Protein AF-R1E5D9-F1 (afdb_monomer_lite)

Foldseek 3Di:
DKDKDAPQDPDPVCNVVPQKIKIFCVVVPVLLLLLQLLLLQLQFAPVLQQPDDVPDDGDDPQNASVSSSVSVVVDDPVSSLVRGDPPPFCCDDSHNQRSQQSCQVSVVVVLVVCVVVVNPQADKDRLGSDKDFFWDDLDPPPPDQKAWGDKDAAQAKKKKDWSDAAAFKKKWKAKADDPPPPDPPGPTDIQDNPPPPRGRRGRIIMIGGHGMMMIMMIGGPDDPPDTHTRTMMGMIGGDNDDPPVVVVVVVVVPPPPDDDDDDDDDDDDDDDDDDDDDDDDDD

Structure (mmCIF, N/CA/C/O backbone):
data_AF-R1E5D9-F1
#
_entry.id   AF-R1E5D9-F1
#
loop_
_atom_site.group_PDB
_atom_site.id
_atom_site.type_symbol
_atom_site.label_atom_id
_atom_site.label_alt_id
_atom_site.label_comp_id
_atom_site.label_asym_id
_atom_site.label_entity_id
_atom_site.label_seq_id
_atom_site.pdbx_PDB_ins_code
_atom_site.Cartn_x
_atom_site.Cartn_y
_atom_site.Cartn_z
_atom_site.occupancy
_atom_site.B_iso_or_equiv
_atom_site.auth_seq_id
_atom_site.auth_comp_id
_atom_site.auth_asym_id
_atom_site.auth_atom_id
_atom_site.pdbx_PDB_model_num
ATOM 1 N N . MET A 1 1 ? 4.507 15.072 -10.320 1.00 64.12 1 MET A N 1
ATOM 2 C CA . MET A 1 1 ? 5.662 14.530 -11.080 1.00 64.12 1 MET A CA 1
ATOM 3 C C . MET A 1 1 ? 6.187 13.352 -10.289 1.00 64.12 1 MET A C 1
ATOM 5 O O . MET A 1 1 ? 6.486 13.529 -9.123 1.00 64.12 1 MET A O 1
ATOM 9 N N . HIS A 1 2 ? 6.246 12.161 -10.869 1.00 73.19 2 HIS A N 1
ATOM 10 C CA . HIS A 1 2 ? 6.753 10.991 -10.153 1.00 73.19 2 HIS A CA 1
ATOM 11 C C . HIS A 1 2 ? 8.284 11.034 -10.067 1.00 73.19 2 HIS A C 1
ATOM 13 O O . HIS A 1 2 ? 8.944 11.512 -10.995 1.00 73.19 2 HIS A O 1
ATOM 19 N N . THR A 1 3 ? 8.859 10.521 -8.978 1.00 75.19 3 THR A N 1
ATOM 20 C CA . THR A 1 3 ? 10.313 10.342 -8.859 1.00 75.19 3 THR A CA 1
ATOM 21 C C . THR A 1 3 ? 10.654 8.872 -8.637 1.00 75.19 3 THR A C 1
ATOM 23 O O . THR A 1 3 ? 10.014 8.177 -7.851 1.00 75.19 3 THR A O 1
ATOM 26 N N . ILE A 1 4 ? 11.667 8.373 -9.352 1.00 75.31 4 ILE A N 1
ATOM 27 C CA . ILE A 1 4 ? 12.167 7.006 -9.169 1.00 75.31 4 ILE A CA 1
ATOM 28 C C . ILE A 1 4 ? 13.410 7.069 -8.301 1.00 75.31 4 ILE A C 1
ATOM 30 O O . ILE A 1 4 ? 14.408 7.689 -8.672 1.00 75.31 4 ILE A O 1
ATOM 34 N N . ARG A 1 5 ? 13.385 6.352 -7.181 1.00 72.62 5 ARG A N 1
ATOM 35 C CA . ARG A 1 5 ? 14.602 5.967 -6.470 1.00 72.62 5 ARG A CA 1
ATOM 36 C C . ARG A 1 5 ? 14.840 4.488 -6.704 1.00 72.62 5 ARG A C 1
ATOM 38 O O . ARG A 1 5 ? 13.977 3.651 -6.464 1.00 72.62 5 ARG A O 1
ATOM 45 N N . THR A 1 6 ? 16.015 4.168 -7.213 1.00 61.69 6 THR A N 1
ATOM 46 C CA . THR A 1 6 ? 16.412 2.785 -7.468 1.00 61.69 6 THR A CA 1
ATOM 47 C C . THR A 1 6 ? 17.348 2.358 -6.351 1.00 61.69 6 THR A C 1
ATOM 49 O O . THR A 1 6 ? 18.271 3.104 -6.023 1.00 61.69 6 THR A O 1
ATOM 52 N N . VAL A 1 7 ? 17.131 1.176 -5.771 1.00 59.75 7 VAL A N 1
ATOM 53 C CA . VAL A 1 7 ? 18.192 0.538 -4.984 1.00 59.75 7 VAL A CA 1
ATOM 54 C C . VAL A 1 7 ? 19.218 0.078 -6.001 1.00 59.75 7 VAL A C 1
ATOM 56 O O . VAL A 1 7 ? 18.976 -0.855 -6.763 1.00 59.75 7 VAL A O 1
ATOM 59 N N . THR A 1 8 ? 20.308 0.829 -6.111 1.00 52.28 8 THR A N 1
ATOM 60 C CA . THR A 1 8 ? 21.365 0.535 -7.073 1.00 52.28 8 THR A CA 1
ATOM 61 C C . THR A 1 8 ? 22.012 -0.784 -6.697 1.00 52.28 8 THR A C 1
ATOM 63 O O . THR A 1 8 ? 22.529 -0.914 -5.587 1.00 52.28 8 THR A O 1
ATOM 66 N N . GLY A 1 9 ? 22.002 -1.743 -7.621 1.00 53.53 9 GLY A N 1
ATOM 67 C CA . GLY A 1 9 ? 22.856 -2.912 -7.481 1.00 53.53 9 GLY A CA 1
ATOM 68 C C . GLY A 1 9 ? 24.329 -2.555 -7.661 1.00 53.53 9 GLY A C 1
ATOM 69 O O . GLY A 1 9 ? 24.694 -1.436 -8.034 1.00 53.53 9 GLY A O 1
ATOM 70 N N . THR A 1 10 ? 25.182 -3.522 -7.362 1.00 58.41 10 THR A N 1
ATOM 71 C CA . THR A 1 10 ? 26.642 -3.374 -7.387 1.00 58.41 10 THR A CA 1
ATOM 72 C C . THR A 1 10 ? 27.227 -3.544 -8.790 1.00 58.41 10 THR A C 1
ATOM 74 O O . THR A 1 10 ? 28.391 -3.215 -9.022 1.00 58.41 10 THR A O 1
ATOM 77 N N . THR A 1 11 ? 26.426 -4.026 -9.743 1.00 68.50 11 THR A N 1
ATOM 78 C CA . THR A 1 11 ? 26.849 -4.320 -11.115 1.00 68.50 11 THR A CA 1
ATOM 79 C C . THR A 1 11 ? 26.178 -3.412 -12.148 1.00 68.50 11 THR A C 1
ATOM 81 O O . THR A 1 11 ? 25.062 -2.931 -11.959 1.00 68.50 11 THR A O 1
ATOM 84 N N . LEU A 1 12 ? 26.823 -3.227 -13.308 1.00 67.69 12 LEU A N 1
ATOM 85 C CA . LEU A 1 12 ? 26.240 -2.493 -14.442 1.00 67.69 12 LEU A CA 1
ATOM 86 C C . LEU A 1 12 ? 24.905 -3.108 -14.899 1.00 67.69 12 LEU A C 1
ATOM 88 O O . LEU A 1 12 ? 23.980 -2.380 -15.246 1.00 67.69 12 LEU A O 1
ATOM 92 N N . ALA A 1 13 ? 24.791 -4.439 -14.863 1.00 67.38 13 ALA A N 1
ATOM 93 C CA . ALA A 1 13 ? 23.558 -5.143 -15.199 1.00 67.38 13 ALA A CA 1
ATOM 94 C C . ALA A 1 13 ? 22.414 -4.776 -14.242 1.00 67.38 13 ALA A C 1
ATOM 96 O O . ALA A 1 13 ? 21.301 -4.531 -14.695 1.00 67.38 13 ALA A O 1
ATOM 97 N N . GLU A 1 14 ? 22.684 -4.659 -12.941 1.00 68.94 14 GLU A N 1
ATOM 98 C CA . GLU A 1 14 ? 21.690 -4.217 -11.957 1.00 68.94 14 GLU A CA 1
ATOM 99 C C . GLU A 1 14 ? 21.431 -2.707 -12.004 1.00 68.94 14 GLU A C 1
ATOM 101 O O . GLU A 1 14 ? 20.356 -2.255 -11.631 1.00 68.94 14 GLU A O 1
ATOM 106 N N . MET A 1 15 ? 22.378 -1.895 -12.472 1.00 68.44 15 MET A N 1
ATOM 107 C CA . MET A 1 15 ? 22.107 -0.476 -12.723 1.00 68.44 15 MET A CA 1
ATOM 108 C C . MET A 1 15 ? 21.138 -0.290 -13.899 1.00 68.44 15 MET A C 1
ATOM 110 O O . MET A 1 15 ? 20.280 0.591 -13.857 1.00 68.44 15 MET A O 1
ATOM 114 N N . LEU A 1 16 ? 21.262 -1.126 -14.935 1.00 69.12 16 LEU A N 1
ATOM 115 C CA . LEU A 1 16 ? 20.385 -1.117 -16.110 1.00 69.12 16 LEU A CA 1
ATOM 116 C C . LEU A 1 16 ? 19.032 -1.787 -15.820 1.00 69.12 16 LEU A C 1
ATOM 118 O O . LEU A 1 16 ? 17.984 -1.290 -16.232 1.00 69.12 16 LEU A O 1
ATOM 122 N N . HIS A 1 17 ? 19.051 -2.881 -15.059 1.00 72.62 17 HIS A N 1
ATOM 123 C CA . HIS A 1 17 ? 17.889 -3.686 -14.696 1.00 72.62 17 HIS A CA 1
ATOM 124 C C . HIS A 1 17 ? 17.909 -3.976 -13.195 1.00 72.62 17 HIS A C 1
ATOM 126 O O . HIS A 1 17 ? 18.249 -5.089 -12.790 1.00 72.62 17 HIS A O 1
ATOM 132 N N . PRO A 1 18 ? 17.574 -2.996 -12.347 1.00 79.31 18 PRO A N 1
ATOM 133 C CA . PRO A 1 18 ? 17.610 -3.199 -10.908 1.00 79.31 18 PRO A CA 1
ATOM 134 C C . PRO A 1 18 ? 16.638 -4.306 -10.493 1.00 79.31 18 PRO A C 1
ATOM 136 O O . PRO A 1 18 ? 15.618 -4.497 -11.155 1.00 79.31 18 PRO A O 1
ATOM 139 N N . PRO A 1 19 ? 16.920 -5.033 -9.400 1.00 81.19 19 PRO A N 1
ATOM 140 C CA . PRO A 1 19 ? 15.962 -5.980 -8.826 1.00 81.19 19 PRO A CA 1
ATOM 141 C C . PRO A 1 19 ? 14.714 -5.264 -8.292 1.00 81.19 19 PRO A C 1
ATOM 143 O O . PRO A 1 19 ? 13.650 -5.858 -8.132 1.00 81.19 19 PRO A O 1
ATOM 146 N N . PHE A 1 20 ? 14.842 -3.966 -8.019 1.00 86.06 20 PHE A N 1
ATOM 147 C CA . PHE A 1 20 ? 13.834 -3.207 -7.316 1.00 86.06 20 PHE A CA 1
ATOM 148 C C . PHE A 1 20 ? 13.856 -1.723 -7.663 1.00 86.06 20 PHE A C 1
ATOM 150 O O . PHE A 1 20 ? 14.918 -1.108 -7.806 1.00 86.06 20 PHE A O 1
ATOM 157 N N . ARG A 1 21 ? 12.671 -1.113 -7.712 1.00 86.69 21 ARG A N 1
ATOM 158 C CA . ARG A 1 21 ? 12.507 0.337 -7.829 1.00 86.69 21 ARG A CA 1
ATOM 159 C C . ARG A 1 21 ? 11.444 0.829 -6.864 1.00 86.69 21 ARG A C 1
ATOM 161 O O . ARG A 1 21 ? 10.437 0.173 -6.627 1.00 86.69 21 ARG A O 1
ATOM 168 N N . ARG A 1 22 ? 11.658 2.039 -6.370 1.00 89.50 22 ARG A N 1
ATOM 169 C CA . ARG A 1 22 ? 10.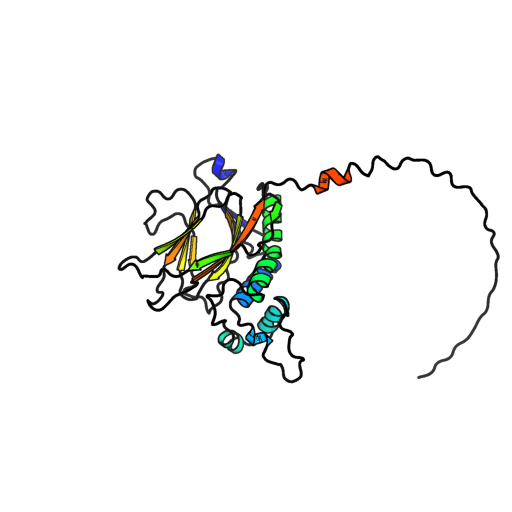726 2.782 -5.536 1.00 89.50 22 ARG A CA 1
ATOM 170 C C . ARG A 1 22 ? 10.226 3.974 -6.326 1.00 89.50 22 ARG A C 1
ATOM 172 O O . ARG A 1 22 ? 11.021 4.827 -6.723 1.00 89.50 22 ARG A O 1
ATOM 179 N N . VAL A 1 23 ? 8.929 4.004 -6.575 1.00 89.81 23 VAL A N 1
ATOM 180 C CA . VAL A 1 23 ? 8.266 5.098 -7.276 1.00 89.81 23 VAL A CA 1
ATOM 181 C C . VAL A 1 23 ? 7.562 5.943 -6.234 1.00 89.81 23 VAL A C 1
ATOM 183 O O . VAL A 1 23 ? 6.553 5.524 -5.677 1.00 89.81 23 VAL A O 1
ATOM 186 N N . ASP A 1 24 ? 8.124 7.113 -5.959 1.00 91.88 24 ASP A N 1
ATOM 187 C CA . ASP A 1 24 ? 7.532 8.096 -5.063 1.00 91.88 24 ASP A CA 1
ATOM 188 C C . ASP A 1 24 ? 6.636 9.034 -5.876 1.00 91.88 24 ASP A C 1
ATOM 190 O O . ASP A 1 24 ? 7.082 9.700 -6.821 1.00 91.88 24 ASP A O 1
ATOM 194 N N . TYR A 1 25 ? 5.355 9.041 -5.524 1.00 92.81 25 TYR A N 1
ATOM 195 C CA . TYR A 1 25 ? 4.306 9.833 -6.154 1.00 92.81 25 TYR A CA 1
ATOM 196 C C . TYR A 1 25 ? 3.858 11.016 -5.281 1.00 92.81 25 TYR A C 1
ATOM 198 O O . TYR A 1 25 ? 2.807 11.594 -5.544 1.00 92.81 25 TYR A O 1
ATOM 206 N N . ALA A 1 26 ? 4.624 11.413 -4.254 1.00 92.19 26 ALA A N 1
ATOM 207 C CA . ALA A 1 26 ? 4.257 12.515 -3.352 1.00 92.19 26 ALA A CA 1
ATOM 208 C C . ALA A 1 26 ? 3.904 13.830 -4.078 1.00 92.19 26 ALA A C 1
ATOM 210 O O . ALA A 1 26 ? 2.982 14.534 -3.665 1.00 92.19 26 ALA A O 1
ATOM 211 N N . ASP A 1 27 ? 4.592 14.138 -5.182 1.00 89.69 27 ASP A N 1
ATOM 212 C CA . ASP A 1 27 ? 4.355 15.340 -5.994 1.00 89.69 27 ASP A CA 1
ATOM 213 C C . ASP A 1 27 ? 3.262 15.149 -7.066 1.00 89.69 27 ASP A C 1
ATOM 215 O O . ASP A 1 27 ? 3.066 16.009 -7.933 1.00 89.69 27 ASP A O 1
ATOM 219 N N . ASP A 1 28 ? 2.581 14.003 -7.087 1.00 91.31 28 ASP A N 1
ATOM 220 C CA . ASP A 1 28 ? 1.373 13.776 -7.875 1.00 91.31 28 ASP A CA 1
ATOM 221 C C . ASP A 1 28 ? 0.143 13.861 -6.965 1.00 91.31 28 ASP A C 1
ATOM 223 O O . ASP A 1 28 ? -0.264 12.902 -6.307 1.00 91.31 28 ASP A O 1
ATOM 227 N N . ALA A 1 29 ? -0.461 15.050 -6.917 1.00 91.38 29 ALA A N 1
ATOM 228 C CA . ALA A 1 29 ? -1.588 15.321 -6.032 1.00 91.38 29 ALA A CA 1
ATOM 229 C C . ALA A 1 29 ? -2.796 14.405 -6.297 1.00 91.38 29 ALA A C 1
ATOM 231 O O . ALA A 1 29 ? -3.545 14.110 -5.360 1.00 91.38 29 ALA A O 1
ATOM 232 N N . ALA A 1 30 ? -2.997 13.949 -7.539 1.00 91.06 30 ALA A N 1
ATOM 233 C CA . ALA A 1 30 ? -4.107 13.069 -7.885 1.00 91.06 30 ALA A CA 1
ATOM 234 C C . ALA A 1 30 ? -3.863 11.659 -7.332 1.00 91.06 30 ALA A C 1
ATOM 236 O O . ALA A 1 30 ? -4.690 11.153 -6.567 1.00 91.06 30 ALA A O 1
ATOM 237 N N . VAL A 1 31 ? -2.696 11.075 -7.623 1.00 92.50 31 VAL A N 1
ATOM 238 C CA . VAL A 1 31 ? -2.311 9.738 -7.138 1.00 92.50 31 VAL A CA 1
ATOM 239 C C . VAL A 1 31 ? -2.222 9.710 -5.610 1.00 92.50 31 VAL A C 1
ATOM 241 O O . VAL A 1 31 ? -2.737 8.793 -4.958 1.00 92.50 31 VAL A O 1
ATOM 244 N N . LEU A 1 32 ? -1.650 10.756 -5.005 1.00 92.81 32 LEU A N 1
ATOM 245 C CA . LEU A 1 32 ? -1.587 10.906 -3.555 1.00 92.81 32 LEU A CA 1
ATOM 246 C C . LEU A 1 32 ? -2.981 10.970 -2.928 1.00 92.81 32 LEU A C 1
ATOM 248 O O . LEU A 1 32 ? -3.242 10.299 -1.928 1.00 92.81 32 LEU A O 1
ATOM 252 N N . THR A 1 33 ? -3.892 11.748 -3.516 1.00 92.06 33 THR A N 1
ATOM 253 C CA . THR A 1 33 ? -5.265 11.857 -3.011 1.00 92.06 33 THR A CA 1
ATOM 254 C C . THR A 1 33 ? -5.963 10.507 -3.072 1.00 92.06 33 THR A C 1
ATOM 256 O O . THR A 1 33 ? -6.495 10.060 -2.057 1.00 92.06 33 THR A O 1
ATOM 259 N N . VAL A 1 34 ? -5.938 9.833 -4.225 1.00 92.81 34 VAL A N 1
ATOM 260 C CA . VAL A 1 34 ? -6.604 8.536 -4.405 1.00 92.81 34 VAL A CA 1
ATOM 261 C C . VAL A 1 34 ? -6.040 7.500 -3.433 1.00 92.81 34 VAL A C 1
ATOM 263 O O . VAL A 1 34 ? -6.802 6.945 -2.643 1.00 92.81 34 VAL A O 1
ATOM 266 N N . SER A 1 35 ? -4.720 7.298 -3.406 1.00 94.56 35 SER A N 1
ATOM 267 C CA . SER A 1 35 ? -4.080 6.324 -2.508 1.00 94.56 35 SER A CA 1
ATOM 268 C C . SER A 1 35 ? -4.380 6.601 -1.030 1.00 94.56 35 SER A C 1
ATOM 270 O O . SER A 1 35 ? -4.769 5.691 -0.299 1.00 94.56 35 SER A O 1
ATOM 272 N N . THR A 1 36 ? -4.314 7.864 -0.593 1.00 93.19 36 THR A N 1
ATOM 273 C CA . THR A 1 36 ? -4.676 8.257 0.781 1.00 93.19 36 THR A CA 1
ATOM 274 C C . THR A 1 36 ? -6.120 7.870 1.107 1.00 93.19 36 THR A C 1
ATOM 276 O O . THR A 1 36 ? -6.393 7.316 2.174 1.00 93.19 36 THR A O 1
ATOM 279 N N . ARG A 1 37 ? -7.065 8.138 0.196 1.00 93.25 37 ARG A N 1
ATOM 280 C CA . ARG A 1 37 ? -8.485 7.820 0.408 1.00 93.25 37 ARG A CA 1
ATOM 281 C C . ARG A 1 37 ? -8.756 6.321 0.424 1.00 93.25 37 ARG A C 1
ATOM 283 O O . ARG A 1 37 ? -9.564 5.884 1.238 1.00 93.25 37 ARG A O 1
ATOM 290 N N . LEU A 1 38 ? -8.061 5.539 -0.398 1.00 94.12 38 LEU A N 1
ATOM 291 C CA . LEU A 1 38 ? -8.164 4.078 -0.385 1.00 94.12 38 LEU A CA 1
ATOM 292 C C . LEU A 1 38 ? -7.673 3.485 0.943 1.00 94.12 38 LEU A C 1
ATOM 294 O O . LEU A 1 38 ? -8.358 2.645 1.524 1.00 94.12 38 LEU A O 1
ATOM 298 N N . ARG A 1 39 ? -6.551 3.978 1.487 1.00 94.00 39 ARG A N 1
ATOM 299 C CA . ARG A 1 39 ? -6.048 3.548 2.808 1.00 94.00 39 ARG A CA 1
ATOM 300 C C . ARG A 1 39 ? -6.997 3.916 3.943 1.00 94.00 39 ARG A C 1
ATOM 302 O O . ARG A 1 39 ? -7.277 3.093 4.811 1.00 94.00 39 ARG A O 1
ATOM 309 N N . GLN A 1 40 ? -7.538 5.136 3.917 1.00 91.81 40 GLN A N 1
ATOM 310 C CA . GLN A 1 40 ? -8.556 5.558 4.881 1.00 91.81 40 GLN A CA 1
ATOM 311 C C . GLN A 1 40 ? -9.802 4.673 4.801 1.00 91.81 40 GLN A C 1
ATOM 313 O O . GLN A 1 40 ? -10.292 4.226 5.835 1.00 91.81 40 GLN A O 1
ATOM 318 N N . ALA A 1 41 ? -10.292 4.389 3.590 1.00 92.19 41 ALA A N 1
ATOM 319 C CA . ALA A 1 41 ? -11.444 3.520 3.379 1.00 92.19 41 ALA A CA 1
ATOM 320 C C . ALA A 1 41 ? -11.204 2.109 3.930 1.00 92.19 41 ALA A C 1
ATOM 322 O O . ALA A 1 41 ? -12.098 1.551 4.558 1.00 92.19 41 ALA A O 1
ATOM 323 N N . TRP A 1 42 ? -9.993 1.567 3.774 1.00 92.88 42 TRP A N 1
ATOM 324 C CA . TRP A 1 42 ? -9.641 0.243 4.294 1.00 92.88 42 TRP A CA 1
ATOM 325 C C . TRP A 1 42 ? -9.729 0.178 5.823 1.00 92.88 42 TRP A C 1
ATOM 327 O O . TRP A 1 42 ? -10.275 -0.775 6.384 1.00 92.88 42 TRP A O 1
ATOM 337 N N . ALA A 1 43 ? -9.229 1.215 6.499 1.00 90.38 43 ALA A N 1
ATOM 338 C CA . ALA A 1 43 ? -9.232 1.322 7.958 1.00 90.38 43 ALA A CA 1
ATOM 339 C C . ALA A 1 43 ? -10.589 1.757 8.549 1.00 90.38 43 ALA A C 1
ATOM 341 O O . ALA A 1 43 ? -10.738 1.808 9.772 1.00 90.38 43 ALA A O 1
ATOM 342 N N . THR A 1 44 ? -11.576 2.079 7.708 1.00 89.19 44 THR A N 1
ATOM 343 C CA . THR A 1 44 ? -12.881 2.598 8.132 1.00 89.19 44 THR A CA 1
ATOM 344 C C . THR A 1 44 ? -13.939 1.500 8.114 1.00 89.19 44 THR A C 1
ATOM 346 O O . THR A 1 44 ? -14.043 0.703 7.186 1.00 89.19 44 THR A O 1
ATOM 349 N N . SER A 1 45 ? -14.750 1.461 9.163 1.00 86.94 45 SER A N 1
ATOM 350 C CA . SER A 1 45 ? -15.890 0.571 9.299 1.00 86.94 45 SER A CA 1
ATOM 351 C C . SER A 1 45 ? -16.968 0.929 8.271 1.00 86.94 45 SER A C 1
ATOM 353 O O . SER A 1 45 ? -17.372 2.096 8.194 1.00 86.94 45 SER A O 1
ATOM 355 N N . PRO A 1 46 ? -17.536 -0.062 7.558 1.00 81.50 46 PRO A N 1
ATOM 356 C CA . PRO A 1 46 ? -18.722 0.143 6.729 1.00 81.50 46 PRO A CA 1
ATOM 357 C C . PRO A 1 46 ? -19.913 0.715 7.514 1.00 81.50 46 PRO A C 1
ATOM 359 O O . PRO A 1 46 ? -20.815 1.300 6.930 1.00 81.50 46 PRO A O 1
ATOM 362 N N . ALA A 1 47 ? -19.937 0.612 8.848 1.00 82.06 47 ALA A N 1
ATOM 363 C CA . ALA A 1 47 ? -20.996 1.218 9.653 1.00 82.06 47 ALA A CA 1
ATOM 364 C C . ALA A 1 47 ? -21.060 2.753 9.515 1.00 82.06 47 ALA A C 1
ATOM 366 O O . ALA A 1 47 ? -22.120 3.333 9.742 1.00 82.06 47 ALA A O 1
ATOM 367 N N . LEU A 1 48 ? -19.967 3.407 9.096 1.00 80.12 48 LEU A N 1
ATOM 368 C CA . LEU A 1 48 ? -19.941 4.852 8.858 1.00 80.12 48 LEU A CA 1
ATOM 369 C C . LEU A 1 48 ? -20.935 5.285 7.769 1.00 80.12 48 LEU A C 1
ATOM 371 O O . LEU A 1 48 ? -21.541 6.343 7.895 1.00 80.12 48 LEU A O 1
ATOM 375 N N . ILE A 1 49 ? -21.127 4.466 6.727 1.00 72.69 49 ILE A N 1
ATOM 376 C CA . ILE A 1 49 ? -22.129 4.720 5.674 1.00 72.69 49 ILE A CA 1
ATOM 377 C C . ILE A 1 49 ? -23.528 4.233 6.063 1.00 72.69 49 ILE A C 1
ATOM 379 O O . ILE A 1 49 ? -24.519 4.718 5.525 1.00 72.69 49 ILE A O 1
ATOM 383 N N . ALA A 1 50 ? -23.619 3.289 7.002 1.00 64.50 50 ALA A N 1
ATOM 384 C CA . ALA A 1 50 ? -24.888 2.741 7.470 1.00 64.50 50 ALA A CA 1
ATOM 385 C C . ALA A 1 50 ? -25.590 3.636 8.501 1.00 64.50 50 ALA A C 1
ATOM 387 O O . ALA A 1 50 ? -26.759 3.401 8.794 1.00 64.50 50 ALA A O 1
ATOM 388 N N . ALA A 1 51 ? -24.910 4.646 9.058 1.00 56.75 51 ALA A N 1
ATOM 389 C CA . ALA A 1 51 ? -25.543 5.647 9.904 1.00 56.75 51 ALA A CA 1
ATOM 390 C C . ALA A 1 51 ? -26.452 6.527 9.026 1.00 56.75 51 ALA A C 1
ATOM 392 O O . ALA A 1 51 ? -25.941 7.329 8.240 1.00 56.75 51 ALA A O 1
ATOM 393 N N . PRO A 1 52 ? -27.791 6.397 9.112 1.00 51.31 52 PRO A N 1
ATOM 394 C CA . PRO A 1 52 ? -28.666 7.240 8.323 1.00 51.31 52 PRO A CA 1
ATOM 395 C C . PRO A 1 52 ? -28.452 8.681 8.782 1.00 51.31 52 PRO A C 1
ATOM 397 O O . PRO A 1 52 ? -28.682 9.018 9.946 1.00 51.31 52 PRO A O 1
ATOM 400 N N . GLY A 1 53 ? -28.029 9.550 7.864 1.00 52.41 53 GLY A N 1
ATOM 401 C CA . GLY A 1 53 ? -28.228 10.979 8.067 1.00 52.41 53 GLY A CA 1
ATOM 402 C C . GLY A 1 53 ? -29.718 11.225 8.341 1.00 52.41 53 GLY A C 1
ATOM 403 O O . GLY A 1 53 ? -30.558 10.498 7.795 1.00 52.41 53 GLY A O 1
ATOM 404 N N . PRO A 1 54 ? -30.088 12.204 9.182 1.00 45.75 54 PRO A N 1
ATOM 405 C CA . PRO A 1 54 ? -31.491 12.499 9.440 1.00 45.75 54 PRO A CA 1
ATOM 406 C C . PRO A 1 54 ? -32.174 12.896 8.119 1.00 45.75 54 PRO A C 1
ATOM 408 O O . PRO A 1 54 ? -32.017 14.016 7.644 1.00 45.75 54 PRO A O 1
ATOM 411 N N . GLY A 1 55 ? -32.896 11.951 7.504 1.00 54.41 55 GLY A N 1
ATOM 412 C CA . GLY A 1 55 ? -33.656 12.141 6.262 1.00 54.41 55 GLY A CA 1
ATOM 413 C C . GLY A 1 55 ? -33.065 11.543 4.975 1.00 54.41 55 GLY A C 1
ATOM 414 O O . GLY A 1 55 ? -33.662 11.739 3.919 1.00 54.41 55 GLY A O 1
ATOM 415 N N . GLY A 1 56 ? -31.940 10.819 5.019 1.00 52.03 56 GLY A N 1
ATOM 416 C CA . GLY A 1 56 ? -31.379 10.150 3.833 1.00 52.03 56 GLY A CA 1
ATOM 417 C C . GLY A 1 56 ? -31.929 8.728 3.626 1.00 52.03 56 GLY A C 1
ATOM 418 O O . GLY A 1 56 ? -32.185 8.040 4.617 1.00 52.03 56 GLY A O 1
ATOM 419 N N . PRO A 1 57 ? -32.111 8.250 2.376 1.00 51.34 57 PRO A N 1
ATOM 420 C CA . PRO A 1 57 ? -32.403 6.839 2.134 1.00 51.34 57 PRO A CA 1
ATOM 421 C C . PRO A 1 57 ? -31.260 5.971 2.679 1.00 51.34 57 PRO A C 1
ATOM 423 O O . PRO A 1 57 ? -30.092 6.346 2.580 1.00 51.34 57 PRO A O 1
ATOM 426 N N . ALA A 1 58 ? -31.599 4.819 3.262 1.00 53.66 58 ALA A N 1
ATOM 427 C CA . ALA A 1 58 ? -30.608 3.837 3.684 1.00 53.66 58 ALA A CA 1
ATOM 428 C C . ALA A 1 58 ? -29.758 3.417 2.475 1.00 53.66 58 ALA A C 1
ATOM 430 O O . ALA A 1 58 ? -30.298 2.945 1.471 1.00 53.66 58 ALA A O 1
ATOM 431 N N . ALA A 1 59 ? -28.444 3.620 2.583 1.00 53.38 59 ALA A N 1
ATOM 432 C CA . ALA A 1 59 ? -27.454 3.132 1.635 1.00 53.38 59 ALA A CA 1
ATOM 433 C C . ALA A 1 59 ? -27.672 1.626 1.401 1.00 53.38 59 ALA A C 1
ATOM 435 O O . ALA A 1 59 ? -27.834 0.853 2.352 1.00 53.38 59 ALA A O 1
ATOM 436 N N . SER A 1 60 ? -27.751 1.211 0.139 1.00 49.56 60 SER A N 1
ATOM 437 C CA . SER A 1 60 ? -27.903 -0.201 -0.200 1.00 49.56 60 SER A CA 1
ATOM 438 C C . SER A 1 60 ? -26.574 -0.931 0.048 1.00 49.56 60 SER A C 1
ATOM 440 O O . SER A 1 60 ? -25.514 -0.358 -0.190 1.00 49.56 60 SER A O 1
ATOM 442 N N . PRO A 1 61 ? -26.566 -2.213 0.457 1.00 44.19 61 PRO A N 1
ATOM 443 C CA . PRO A 1 61 ? -25.340 -2.945 0.821 1.00 44.19 61 PRO A CA 1
ATOM 444 C C . PRO A 1 61 ? -24.305 -3.180 -0.307 1.00 44.19 61 PRO A C 1
ATOM 446 O O . PRO A 1 61 ? -23.378 -3.960 -0.119 1.00 44.19 61 PRO A O 1
ATOM 449 N N . GLY A 1 62 ? -24.451 -2.543 -1.474 1.00 49.38 62 GLY A N 1
ATOM 450 C CA . GLY A 1 62 ? -23.509 -2.572 -2.604 1.00 49.38 62 GLY A CA 1
ATOM 451 C C . GLY A 1 62 ? -22.823 -1.226 -2.872 1.00 49.38 62 GLY A C 1
ATOM 452 O O . GLY A 1 62 ? -22.245 -1.020 -3.938 1.00 49.38 62 GLY A O 1
ATOM 453 N N . ASP A 1 63 ? -22.924 -0.292 -1.932 1.00 55.75 63 ASP A N 1
ATOM 454 C CA . ASP A 1 63 ? -22.518 1.096 -2.090 1.00 55.75 63 ASP A CA 1
ATOM 455 C C . ASP A 1 63 ? -20.985 1.258 -2.054 1.00 55.75 63 ASP A C 1
ATOM 457 O O . ASP A 1 63 ? -20.345 1.297 -1.005 1.00 55.75 63 ASP A O 1
ATOM 461 N N . GLY A 1 64 ? -20.402 1.293 -3.260 1.00 73.88 64 GLY A N 1
ATOM 462 C CA . GLY A 1 64 ? -18.969 1.171 -3.536 1.00 73.88 64 GLY A CA 1
ATOM 463 C C . GLY A 1 64 ? -18.055 2.193 -2.857 1.00 73.88 64 GLY A C 1
ATOM 464 O O . GLY A 1 64 ? -18.496 3.222 -2.348 1.00 73.88 64 GLY A O 1
ATOM 465 N N . VAL A 1 65 ? -16.746 1.921 -2.912 1.00 84.00 65 VAL A N 1
ATOM 466 C CA . VAL A 1 65 ? -15.650 2.686 -2.280 1.00 84.00 65 VAL A CA 1
ATOM 467 C C . VAL A 1 65 ? -15.823 4.215 -2.310 1.00 84.00 65 VAL A C 1
ATOM 469 O O . VAL A 1 65 ? -15.518 4.895 -1.333 1.00 84.00 65 VAL A O 1
ATOM 472 N N . GLY A 1 66 ? -16.387 4.774 -3.387 1.00 85.50 66 GLY A N 1
ATOM 473 C CA . GLY A 1 66 ? -16.655 6.206 -3.517 1.00 85.50 66 GLY A CA 1
ATOM 474 C C . GLY A 1 66 ? -17.621 6.772 -2.469 1.00 85.50 66 GLY A C 1
ATOM 475 O O . GLY A 1 66 ? -17.465 7.923 -2.067 1.00 85.50 66 GLY A O 1
ATOM 476 N N . GLN A 1 67 ? -18.597 5.997 -1.990 1.00 84.31 67 GLN A N 1
ATOM 477 C CA . GLN A 1 67 ? -19.510 6.429 -0.926 1.00 84.31 67 GLN A CA 1
ATOM 478 C C . GLN A 1 67 ? -18.808 6.512 0.424 1.00 84.31 67 GLN A C 1
ATOM 480 O O . GLN A 1 67 ? -18.941 7.518 1.116 1.00 84.31 67 GLN A O 1
ATOM 485 N N . ILE A 1 68 ? -17.995 5.507 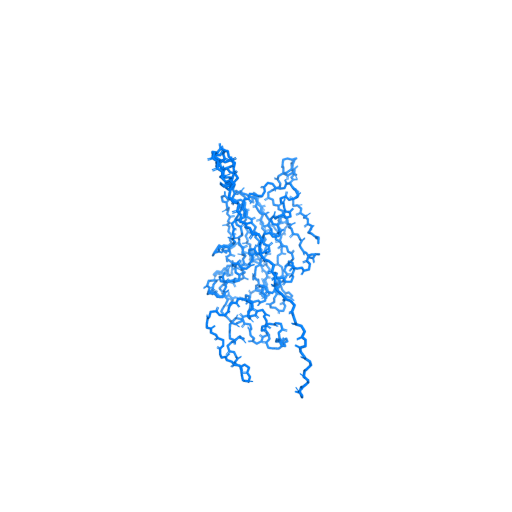0.756 1.00 85.62 68 ILE A N 1
ATOM 486 C CA . ILE A 1 68 ? -17.167 5.525 1.966 1.00 85.62 68 ILE A CA 1
ATOM 487 C C . ILE A 1 68 ? -16.172 6.676 1.916 1.00 85.62 68 ILE A C 1
ATOM 489 O O . ILE A 1 68 ? -16.039 7.400 2.895 1.00 85.62 68 ILE A O 1
ATOM 493 N N . ILE A 1 69 ? -15.542 6.924 0.767 1.00 87.94 69 ILE A N 1
ATOM 494 C CA . ILE A 1 69 ? -14.648 8.074 0.602 1.00 87.94 69 ILE A CA 1
ATOM 495 C C . ILE A 1 69 ? -15.397 9.392 0.845 1.00 87.94 69 ILE A C 1
ATOM 497 O O . ILE A 1 69 ? -14.885 10.250 1.564 1.00 87.94 69 ILE A O 1
ATOM 501 N N . ARG A 1 70 ? -16.615 9.556 0.310 1.00 87.56 70 ARG A N 1
ATOM 502 C CA . ARG A 1 70 ? -17.441 10.750 0.568 1.00 87.56 70 ARG A CA 1
ATOM 503 C C . ARG A 1 70 ? -17.830 10.885 2.041 1.00 87.56 70 ARG A C 1
ATOM 505 O O . ARG A 1 70 ? -17.761 11.986 2.587 1.00 87.56 70 ARG A O 1
ATOM 512 N N . ALA A 1 71 ? -18.199 9.784 2.693 1.00 86.12 71 ALA A N 1
ATOM 513 C CA . ALA A 1 71 ? -18.512 9.776 4.118 1.00 86.12 71 ALA A CA 1
ATOM 514 C C . ALA A 1 71 ? -17.285 10.174 4.951 1.00 86.12 71 ALA A C 1
ATOM 516 O O . ALA A 1 71 ? -17.385 11.048 5.805 1.00 86.12 71 ALA A O 1
ATOM 517 N N . ILE A 1 72 ? -16.106 9.634 4.627 1.00 87.50 72 ILE A N 1
ATOM 518 C CA . ILE A 1 72 ? -14.835 9.988 5.273 1.00 87.50 72 ILE A CA 1
ATOM 519 C C . ILE A 1 72 ? -14.514 11.475 5.103 1.00 87.50 72 ILE A C 1
ATOM 521 O O . ILE A 1 72 ? -14.061 12.120 6.042 1.00 87.50 72 ILE A O 1
ATOM 525 N N . GLN A 1 73 ? -14.748 12.032 3.913 1.00 88.00 73 GLN A N 1
ATOM 526 C CA . GLN A 1 73 ? -14.542 13.457 3.635 1.00 88.00 73 GLN A CA 1
ATOM 527 C C . GLN A 1 73 ? -15.495 14.371 4.413 1.00 88.00 73 GLN A C 1
ATOM 529 O O . GLN A 1 73 ? -15.151 15.525 4.658 1.00 88.00 73 GLN A O 1
ATOM 534 N N . SER A 1 74 ? -16.675 13.869 4.774 1.00 87.44 74 SER A N 1
ATOM 535 C CA . SER A 1 74 ? -17.710 14.637 5.474 1.00 87.44 74 SER A CA 1
ATOM 536 C C . SER A 1 74 ? -17.650 14.468 6.994 1.00 87.44 74 SER A C 1
ATOM 538 O O . SER A 1 74 ? -18.222 15.278 7.718 1.00 87.44 74 SER A O 1
ATOM 540 N N . ALA A 1 75 ? -16.978 13.423 7.478 1.00 86.00 75 ALA A N 1
ATOM 541 C CA . ALA A 1 75 ? -16.876 13.096 8.890 1.00 86.00 75 ALA A CA 1
ATOM 542 C C . ALA A 1 75 ? -15.848 13.975 9.615 1.00 86.00 75 ALA A C 1
ATOM 544 O O . ALA A 1 75 ? -14.772 14.298 9.103 1.00 86.00 75 ALA A O 1
ATOM 545 N N . SER A 1 76 ? -16.159 14.318 10.860 1.00 87.50 76 SER A N 1
ATOM 546 C CA . SER A 1 76 ? -15.206 14.926 11.783 1.00 87.50 76 SER A CA 1
ATOM 547 C C . SER A 1 76 ? -14.105 13.931 12.193 1.00 87.50 76 SER A C 1
ATOM 549 O O . SER A 1 76 ? -14.301 12.712 12.139 1.00 87.50 76 SER A O 1
ATOM 551 N N . PRO A 1 77 ? -12.946 14.412 12.683 1.00 85.56 77 PRO A N 1
ATOM 552 C CA . PRO A 1 77 ? -11.888 13.534 13.187 1.00 85.56 77 PRO A CA 1
ATOM 553 C C . PRO A 1 77 ? -12.350 12.572 14.296 1.00 85.56 77 PRO A C 1
ATOM 555 O O . PRO A 1 77 ? -11.885 11.436 14.360 1.00 85.56 77 PRO A O 1
ATOM 558 N N . GLU A 1 78 ? -13.279 13.004 15.154 1.00 86.19 78 GLU A N 1
ATOM 559 C CA . GLU A 1 78 ? -13.837 12.176 16.232 1.00 86.19 78 GLU A CA 1
ATOM 560 C C . GLU A 1 78 ? -14.755 11.069 15.701 1.00 86.19 78 GLU A C 1
ATOM 562 O O . GLU A 1 78 ? -14.770 9.954 16.225 1.00 86.19 78 GLU A O 1
ATOM 567 N N . GLU A 1 79 ? -15.524 11.348 14.649 1.00 86.69 79 GLU A N 1
ATOM 568 C CA . GLU A 1 79 ? -16.341 10.339 13.970 1.00 86.69 79 GLU A CA 1
ATOM 569 C C . GLU A 1 79 ? -15.467 9.309 13.262 1.00 86.69 79 GLU A C 1
ATOM 571 O O . GLU A 1 79 ? -15.703 8.116 13.428 1.00 86.69 79 GLU A O 1
ATOM 576 N N . LEU A 1 80 ? -14.409 9.742 12.572 1.00 84.31 80 LEU A N 1
ATOM 577 C CA . LEU A 1 80 ? -13.448 8.835 11.936 1.00 84.31 80 LEU A CA 1
ATOM 578 C C . LEU A 1 80 ? -12.736 7.939 12.951 1.00 84.31 80 LEU A C 1
ATOM 580 O O . LEU A 1 80 ? -12.581 6.743 12.718 1.00 84.31 80 LEU A O 1
ATOM 584 N N . ALA A 1 81 ? -12.338 8.492 14.099 1.00 84.31 81 ALA A N 1
ATOM 585 C CA . ALA A 1 81 ? -11.716 7.711 15.163 1.00 84.31 81 ALA A CA 1
ATOM 586 C C . ALA A 1 81 ? -12.663 6.632 15.719 1.00 84.31 81 ALA A C 1
ATOM 588 O O . ALA A 1 81 ? -12.230 5.508 15.966 1.00 84.31 81 ALA A O 1
ATOM 589 N N . ARG A 1 82 ? -13.957 6.950 15.876 1.00 85.19 82 ARG A N 1
ATOM 590 C CA . ARG A 1 82 ? -14.987 5.992 16.323 1.00 85.19 82 ARG A CA 1
ATOM 591 C C . ARG A 1 82 ? -15.383 4.986 15.247 1.00 85.19 82 ARG A C 1
ATOM 593 O O . ARG A 1 82 ? -15.802 3.883 15.575 1.00 85.19 82 ARG A O 1
ATOM 600 N N . ALA A 1 83 ? -15.249 5.365 13.983 1.00 85.88 83 ALA A N 1
ATOM 601 C CA . ALA A 1 83 ? -15.562 4.531 12.837 1.00 85.88 83 ALA A CA 1
ATOM 602 C C . ALA A 1 83 ? -14.377 3.681 12.367 1.00 85.88 83 ALA A C 1
ATOM 604 O O . ALA A 1 83 ? -14.441 3.142 11.269 1.00 85.88 83 ALA A O 1
ATOM 605 N N . ARG A 1 84 ? -13.302 3.532 13.150 1.00 85.31 84 ARG A N 1
ATOM 606 C CA . ARG A 1 84 ? -12.234 2.582 12.814 1.00 85.31 84 ARG A CA 1
ATOM 607 C C . ARG A 1 84 ? -12.804 1.170 12.711 1.00 85.31 84 ARG A C 1
ATOM 609 O O . ARG A 1 84 ? -13.622 0.768 13.537 1.00 85.31 84 ARG A O 1
ATOM 616 N N . ASN A 1 85 ? -12.389 0.432 11.688 1.00 81.81 85 ASN A N 1
ATOM 617 C CA . ASN A 1 85 ? -12.843 -0.936 11.490 1.00 81.81 85 ASN A CA 1
ATOM 618 C C . ASN A 1 85 ? -12.257 -1.843 12.591 1.00 81.81 85 ASN A C 1
ATOM 620 O O . ASN A 1 85 ? -11.033 -1.965 12.660 1.00 81.81 85 ASN A O 1
ATOM 624 N N . PRO A 1 86 ? -13.087 -2.458 13.457 1.00 81.69 86 PRO A N 1
ATOM 625 C CA . PRO A 1 86 ? -12.591 -3.383 14.473 1.00 81.69 86 PRO A CA 1
ATOM 626 C C . PRO A 1 86 ? -12.163 -4.729 13.874 1.00 81.69 86 PRO A C 1
ATOM 628 O O . PRO A 1 86 ? -11.330 -5.416 14.456 1.00 81.69 86 PRO A O 1
ATOM 631 N N . ASP A 1 87 ? -12.719 -5.104 12.720 1.00 84.94 87 ASP A N 1
ATOM 632 C CA . ASP A 1 87 ? -12.388 -6.336 12.014 1.00 84.94 87 ASP A CA 1
ATOM 633 C C . ASP A 1 87 ? -11.247 -6.067 11.033 1.00 84.94 87 ASP A C 1
ATOM 635 O O . ASP A 1 87 ? -11.453 -5.690 9.878 1.00 84.94 87 ASP A O 1
ATOM 639 N N . LYS A 1 88 ? -10.013 -6.213 11.515 1.00 83.94 88 LYS A N 1
ATOM 640 C CA . LYS A 1 88 ? -8.803 -6.131 10.686 1.00 83.94 88 LYS A CA 1
ATOM 641 C C . LYS A 1 88 ? -8.455 -7.466 10.014 1.00 83.94 88 LYS A C 1
ATOM 643 O O . LYS A 1 88 ? -7.796 -7.447 8.978 1.00 83.94 88 LYS A O 1
ATOM 648 N N . ASP A 1 89 ? -8.997 -8.579 10.499 1.00 88.38 89 ASP A N 1
ATOM 649 C CA . ASP A 1 89 ? -8.590 -9.933 10.104 1.00 88.38 89 ASP A CA 1
ATOM 650 C C . ASP A 1 89 ? -9.279 -10.425 8.829 1.00 88.38 89 ASP A C 1
ATOM 652 O O . ASP A 1 89 ? -8.706 -11.211 8.077 1.00 88.38 89 ASP A O 1
ATOM 656 N N . ALA A 1 90 ? -10.478 -9.922 8.518 1.00 90.75 90 ALA A N 1
ATOM 657 C CA . ALA A 1 90 ? -11.200 -10.281 7.298 1.00 90.75 90 ALA A CA 1
ATOM 658 C C . ALA A 1 90 ? -10.599 -9.627 6.039 1.00 90.75 90 ALA A C 1
ATOM 660 O O . ALA A 1 90 ? -11.178 -8.701 5.468 1.00 90.75 90 ALA A O 1
ATOM 661 N N . VAL A 1 91 ? -9.401 -10.035 5.609 1.00 92.38 91 VAL A N 1
ATOM 662 C CA . VAL A 1 91 ? -8.654 -9.420 4.487 1.00 92.38 91 VAL A CA 1
ATOM 663 C C . VAL A 1 91 ? -9.509 -9.269 3.222 1.00 92.38 91 VAL A C 1
ATOM 665 O O . VAL A 1 91 ? -9.404 -8.244 2.547 1.00 92.38 91 VAL A O 1
ATOM 668 N N . HIS A 1 92 ? -10.401 -10.223 2.957 1.00 91.56 92 HIS A N 1
ATOM 669 C CA . HIS A 1 92 ? -11.370 -10.172 1.865 1.00 91.56 92 HIS A CA 1
ATOM 670 C C . HIS A 1 92 ? -12.785 -9.934 2.388 1.00 91.56 92 HIS A C 1
ATOM 672 O O . HIS A 1 92 ? -13.350 -10.729 3.138 1.00 91.56 92 HIS A O 1
ATOM 678 N N . THR A 1 93 ? -13.356 -8.812 1.966 1.00 88.81 93 THR A N 1
ATOM 679 C CA . THR A 1 93 ? -14.766 -8.449 2.130 1.00 88.81 93 THR A CA 1
ATOM 680 C C . THR A 1 93 ? -15.175 -7.683 0.876 1.00 88.81 93 THR A C 1
ATOM 682 O O . THR A 1 93 ? -14.309 -7.047 0.272 1.00 88.81 93 THR A O 1
ATOM 685 N N . PRO A 1 94 ? -16.472 -7.608 0.525 1.00 87.94 94 PRO A N 1
ATOM 686 C CA . PRO A 1 94 ? -16.907 -6.871 -0.664 1.00 87.94 94 PRO A CA 1
ATOM 687 C C . PRO A 1 94 ? -16.369 -5.431 -0.741 1.00 87.94 94 PRO A C 1
ATOM 689 O O . PRO A 1 94 ? -16.006 -4.946 -1.812 1.00 87.94 94 PRO A O 1
ATOM 692 N N . LEU A 1 95 ? -16.259 -4.751 0.407 1.00 87.19 95 LEU A N 1
ATOM 693 C CA . LEU A 1 95 ? -15.638 -3.432 0.481 1.00 87.19 95 LEU A CA 1
ATOM 694 C C . LEU A 1 95 ? -14.130 -3.483 0.205 1.00 87.19 95 LEU A C 1
ATOM 696 O O . LEU A 1 95 ? -13.631 -2.699 -0.600 1.00 87.19 95 LEU A O 1
ATOM 700 N N . ARG A 1 96 ? -13.394 -4.364 0.890 1.00 91.19 96 ARG A N 1
ATOM 701 C CA . ARG A 1 96 ? -11.937 -4.473 0.731 1.00 91.19 96 ARG A CA 1
ATOM 702 C C . ARG A 1 96 ? -11.562 -4.858 -0.693 1.00 91.19 96 ARG A C 1
ATOM 704 O O . ARG A 1 96 ? -10.683 -4.221 -1.257 1.00 91.19 96 ARG A O 1
ATOM 711 N N . ASP A 1 97 ? -12.305 -5.766 -1.312 1.00 91.12 97 ASP A N 1
ATOM 712 C CA . ASP A 1 97 ? -12.088 -6.158 -2.704 1.00 91.12 97 ASP A CA 1
ATOM 713 C C . ASP A 1 97 ? -12.362 -4.988 -3.666 1.00 91.12 97 ASP A C 1
ATOM 715 O O . ASP A 1 97 ? -11.599 -4.759 -4.603 1.00 91.12 97 ASP A O 1
ATOM 719 N N . SER A 1 98 ? -13.377 -4.157 -3.389 1.00 89.81 98 SER A N 1
ATOM 720 C CA . SER A 1 98 ? -13.611 -2.909 -4.134 1.00 89.81 98 SER A CA 1
ATOM 721 C C . SER A 1 98 ? -12.471 -1.893 -3.961 1.00 89.81 98 SER A C 1
ATOM 723 O O . SER A 1 98 ? -12.094 -1.212 -4.922 1.00 89.81 98 SER A O 1
ATOM 725 N N . ILE A 1 99 ? -11.887 -1.798 -2.761 1.00 92.50 99 ILE A N 1
ATOM 726 C CA . ILE A 1 99 ? -10.709 -0.962 -2.493 1.00 92.50 99 ILE A CA 1
ATOM 727 C C . ILE A 1 99 ? -9.498 -1.487 -3.269 1.00 92.50 99 ILE A C 1
ATOM 729 O O . ILE A 1 99 ? -8.827 -0.696 -3.931 1.00 92.50 99 ILE A O 1
ATOM 733 N N . TYR A 1 100 ? -9.235 -2.796 -3.229 1.00 93.38 100 TYR A N 1
ATOM 734 C CA . TYR A 1 100 ? -8.132 -3.432 -3.957 1.00 93.38 100 TYR A CA 1
ATOM 735 C C . TYR A 1 100 ? -8.271 -3.212 -5.457 1.00 93.38 100 TYR A C 1
ATOM 737 O O . TYR A 1 100 ? -7.332 -2.746 -6.089 1.00 93.38 100 TYR A O 1
ATOM 745 N N . HIS A 1 101 ? -9.469 -3.396 -6.006 1.00 91.12 101 HIS A N 1
ATOM 746 C CA . HIS A 1 101 ? -9.727 -3.096 -7.408 1.00 91.12 101 HIS A CA 1
ATOM 747 C C . HIS A 1 101 ? -9.435 -1.626 -7.756 1.00 91.12 101 HIS A C 1
ATOM 749 O O . HIS A 1 101 ? -8.857 -1.325 -8.797 1.00 91.12 101 HIS A O 1
ATOM 755 N N . SER A 1 102 ? -9.773 -0.694 -6.864 1.00 92.62 102 SER A N 1
ATOM 756 C CA . SER A 1 102 ? -9.573 0.743 -7.097 1.00 92.62 102 SER A CA 1
ATOM 757 C C . SER A 1 102 ? -8.106 1.177 -7.050 1.00 92.62 102 SER A C 1
ATOM 759 O O . SER A 1 102 ? -7.756 2.205 -7.634 1.00 92.62 102 SER A O 1
ATOM 761 N N . TRP A 1 103 ? -7.225 0.384 -6.430 1.00 94.19 103 TRP A N 1
ATOM 762 C CA . TRP A 1 103 ? -5.776 0.578 -6.538 1.00 94.19 103 TRP A CA 1
ATOM 763 C C . TRP A 1 103 ? -5.261 0.433 -7.973 1.00 94.19 103 TRP A C 1
ATOM 765 O O . TRP A 1 103 ? -4.192 0.961 -8.275 1.00 94.19 103 TRP A O 1
ATOM 775 N N . ASN A 1 104 ? -6.029 -0.189 -8.877 1.00 92.12 104 ASN A N 1
ATOM 776 C CA . ASN A 1 104 ? -5.688 -0.261 -10.295 1.00 92.12 104 ASN A CA 1
ATOM 777 C C . ASN A 1 104 ? -5.423 1.120 -10.910 1.00 92.12 104 ASN A C 1
ATOM 779 O O . ASN A 1 104 ? -4.523 1.250 -11.727 1.00 92.12 104 ASN A O 1
ATOM 783 N N . HIS A 1 105 ? -6.145 2.164 -10.490 1.00 90.94 105 HIS A N 1
ATOM 784 C CA . HIS A 1 105 ? -5.900 3.522 -10.986 1.00 90.94 105 HIS A CA 1
ATOM 785 C C . HIS A 1 105 ? -4.499 4.023 -10.619 1.00 90.94 105 HIS A C 1
ATOM 787 O O . HIS A 1 105 ? -3.777 4.522 -11.475 1.00 90.94 105 HIS A O 1
ATOM 793 N N . VAL A 1 106 ? -4.087 3.814 -9.365 1.00 93.25 106 VAL A N 1
ATOM 794 C CA . VAL A 1 106 ? -2.753 4.201 -8.886 1.00 93.25 106 VAL A CA 1
ATOM 795 C C . VAL A 1 106 ? -1.670 3.390 -9.596 1.00 93.25 106 VAL A C 1
ATOM 797 O O . VAL A 1 106 ? -0.667 3.945 -10.037 1.00 93.25 106 VAL A O 1
ATOM 800 N N . PHE A 1 107 ? -1.866 2.078 -9.731 1.00 93.81 107 PHE A N 1
ATOM 801 C CA . PHE A 1 107 ? -0.897 1.221 -10.412 1.00 93.81 107 PHE A CA 1
ATOM 802 C C . PHE A 1 107 ? -0.794 1.504 -11.901 1.00 93.81 107 PHE A C 1
ATOM 804 O O . PHE A 1 107 ? 0.313 1.432 -12.417 1.00 93.81 107 PHE A O 1
ATOM 811 N N . TRP A 1 108 ? -1.887 1.877 -12.563 1.00 91.19 108 TRP A N 1
ATOM 812 C CA . TRP A 1 108 ? -1.870 2.277 -13.965 1.00 91.19 108 TRP A CA 1
ATOM 813 C C . TRP A 1 108 ? -1.031 3.539 -14.195 1.00 91.19 108 TRP A C 1
ATOM 815 O O . TRP A 1 108 ? -0.177 3.567 -15.084 1.00 91.19 108 TRP A O 1
ATOM 825 N N . ASP A 1 109 ? -1.214 4.567 -13.360 1.00 90.69 109 ASP A N 1
ATOM 826 C CA . ASP A 1 109 ? -0.432 5.805 -13.454 1.00 90.69 109 ASP A CA 1
ATOM 827 C C . ASP A 1 109 ? 1.061 5.541 -13.191 1.00 90.69 109 ASP A C 1
ATOM 829 O O . ASP A 1 109 ? 1.931 6.003 -13.937 1.00 90.69 109 ASP A O 1
ATOM 833 N N . VAL A 1 110 ? 1.366 4.723 -12.177 1.00 89.62 110 VAL A N 1
ATOM 834 C CA . VAL A 1 110 ? 2.739 4.315 -11.850 1.00 89.62 110 VAL A CA 1
ATOM 835 C C . VAL A 1 110 ? 3.356 3.452 -12.952 1.00 89.62 110 VAL A C 1
ATOM 837 O O . VAL A 1 110 ? 4.517 3.664 -13.305 1.00 89.62 110 VAL A O 1
ATOM 840 N N . SER A 1 111 ? 2.617 2.493 -13.517 1.00 88.81 111 SER A N 1
ATOM 841 C CA . SER A 1 111 ? 3.127 1.630 -14.585 1.00 88.81 111 SER A CA 1
ATOM 842 C C . SER A 1 111 ? 3.424 2.436 -15.837 1.00 88.81 111 SER A C 1
ATOM 844 O O . SER A 1 111 ? 4.493 2.269 -16.413 1.00 88.81 111 SER A O 1
ATOM 846 N N . ARG A 1 112 ? 2.543 3.368 -16.217 1.00 87.06 112 ARG A N 1
ATOM 847 C CA . ARG A 1 112 ? 2.779 4.259 -17.358 1.00 87.06 112 ARG A CA 1
ATOM 848 C C . ARG A 1 112 ? 4.041 5.094 -17.159 1.00 87.06 112 ARG A C 1
ATOM 850 O O . ARG A 1 112 ? 4.870 5.190 -18.057 1.00 87.06 112 ARG A O 1
ATOM 857 N N . PHE A 1 113 ? 4.230 5.640 -15.960 1.00 84.88 113 PHE A N 1
ATOM 858 C CA . PHE A 1 113 ? 5.450 6.370 -15.639 1.00 84.88 113 PHE A CA 1
ATOM 859 C C . PHE A 1 113 ? 6.711 5.490 -15.726 1.00 84.88 113 PHE A C 1
ATOM 861 O O . PHE A 1 113 ? 7.747 5.939 -16.216 1.00 84.88 113 PHE A O 1
ATOM 868 N N . LEU A 1 114 ? 6.638 4.230 -15.287 1.00 84.56 114 LEU A N 1
ATOM 869 C CA . LEU A 1 114 ? 7.746 3.281 -15.429 1.00 84.56 114 LEU A CA 1
ATOM 870 C C . LEU A 1 114 ? 8.037 2.939 -16.901 1.00 84.56 114 LEU A C 1
ATOM 872 O O . LEU A 1 114 ? 9.212 2.846 -17.267 1.00 84.56 114 LEU A O 1
ATOM 876 N N . GLN A 1 115 ? 7.006 2.794 -17.738 1.00 82.94 115 GLN A N 1
ATOM 877 C CA . GLN A 1 115 ? 7.147 2.587 -19.186 1.00 82.94 115 GLN A CA 1
ATOM 878 C C . GLN A 1 115 ? 7.865 3.770 -19.843 1.00 82.94 115 GLN A C 1
ATOM 880 O O . GLN A 1 115 ? 8.857 3.571 -20.546 1.00 82.94 115 GLN A O 1
ATOM 885 N N . ASP A 1 116 ? 7.434 4.999 -19.539 1.00 79.31 116 ASP A N 1
ATOM 886 C CA . ASP A 1 116 ? 8.058 6.232 -20.039 1.00 79.31 116 ASP A CA 1
ATOM 887 C C . ASP A 1 116 ? 9.527 6.354 -19.589 1.00 79.31 116 ASP A C 1
ATOM 889 O O . ASP A 1 116 ? 10.377 6.871 -20.315 1.00 79.31 116 ASP A O 1
ATOM 893 N N . ALA A 1 117 ? 9.858 5.822 -18.409 1.00 71.94 117 ALA A N 1
ATOM 894 C CA . ALA A 1 117 ? 11.221 5.745 -17.886 1.00 71.94 117 ALA A CA 1
ATOM 895 C C . ALA A 1 117 ? 12.057 4.583 -18.472 1.00 71.94 117 ALA A C 1
ATOM 897 O O . ALA A 1 117 ? 13.085 4.217 -17.895 1.00 71.94 117 ALA A O 1
ATOM 898 N N . ALA A 1 118 ? 11.625 3.991 -19.593 1.00 62.09 118 ALA A N 1
ATOM 899 C CA . ALA A 1 118 ? 12.262 2.862 -20.278 1.00 62.09 118 ALA A CA 1
ATOM 900 C C . ALA A 1 118 ? 12.452 1.611 -19.398 1.00 62.09 118 ALA A C 1
ATOM 902 O O . ALA A 1 118 ? 13.333 0.782 -19.639 1.00 62.09 118 ALA A O 1
ATOM 903 N N . CYS A 1 119 ? 11.622 1.444 -18.368 1.00 61.53 119 CYS A N 1
ATOM 904 C CA . CYS A 1 119 ? 11.541 0.184 -17.649 1.00 61.53 119 CYS A CA 1
ATOM 905 C C . CYS A 1 119 ? 10.592 -0.707 -18.449 1.00 61.53 119 CYS A C 1
ATOM 907 O O . CYS A 1 119 ? 9.421 -0.357 -18.576 1.00 61.53 119 CYS A O 1
ATOM 909 N N . GLY A 1 120 ? 11.080 -1.830 -18.987 1.00 64.69 120 GLY A N 1
ATOM 910 C CA . GLY A 1 120 ? 10.266 -2.860 -19.649 1.00 64.69 120 GLY A CA 1
ATOM 911 C C . GLY A 1 120 ? 9.230 -3.438 -18.686 1.00 64.69 120 GLY A C 1
ATOM 912 O O . GLY A 1 120 ? 9.419 -4.492 -18.090 1.00 64.69 120 GLY A O 1
ATOM 913 N N . THR A 1 121 ? 8.173 -2.674 -18.463 1.00 68.19 121 THR A N 1
ATOM 914 C CA . THR A 1 121 ? 7.086 -2.941 -17.542 1.00 68.19 121 THR A CA 1
ATOM 915 C C . THR A 1 121 ? 5.972 -3.435 -18.426 1.00 68.19 121 THR A C 1
ATOM 917 O O . THR A 1 121 ? 5.319 -2.656 -19.117 1.00 68.19 121 THR A O 1
ATOM 920 N N . GLY A 1 122 ? 5.880 -4.759 -18.515 1.00 75.88 122 GLY A N 1
ATOM 921 C CA . GLY A 1 122 ? 4.879 -5.425 -19.327 1.00 75.88 122 GLY A CA 1
ATOM 922 C C . GLY A 1 122 ? 3.446 -5.029 -18.948 1.00 75.88 122 GLY A C 1
ATOM 923 O O . GLY A 1 122 ? 3.205 -4.111 -18.161 1.00 75.88 122 GLY A O 1
ATOM 924 N N . HIS A 1 123 ? 2.463 -5.704 -19.523 1.00 85.38 123 HIS A N 1
ATOM 925 C CA . HIS A 1 123 ? 1.064 -5.338 -19.358 1.00 85.38 123 HIS A CA 1
ATOM 926 C C . HIS A 1 123 ? 0.607 -5.469 -17.890 1.00 85.38 123 HIS A C 1
ATOM 928 O O . HIS A 1 123 ? 0.755 -6.520 -17.258 1.00 85.38 123 HIS A O 1
ATOM 934 N N . LEU A 1 124 ? 0.064 -4.376 -17.337 1.00 88.06 124 LEU A N 1
ATOM 935 C CA . LEU A 1 124 ? -0.466 -4.350 -15.977 1.00 88.06 124 LEU A CA 1
ATOM 936 C C . LEU A 1 124 ? -1.776 -5.131 -15.919 1.00 88.06 124 LEU A C 1
ATOM 938 O O . LEU A 1 124 ? -2.796 -4.718 -16.466 1.00 88.06 124 LEU A O 1
ATOM 942 N N . HIS A 1 125 ? -1.762 -6.220 -15.164 1.00 85.44 125 HIS A N 1
ATOM 943 C CA . HIS A 1 125 ? -2.981 -6.809 -14.653 1.00 85.44 125 HIS A CA 1
ATOM 944 C C . HIS A 1 125 ? -3.414 -6.028 -13.415 1.00 85.44 125 HIS A C 1
ATOM 946 O O . HIS A 1 125 ? -2.600 -5.839 -12.499 1.00 85.44 125 HIS A O 1
ATOM 952 N N . PRO A 1 126 ? -4.686 -5.599 -13.359 1.00 73.62 126 PRO A N 1
ATOM 953 C CA . PRO A 1 126 ? -5.225 -4.971 -12.174 1.00 73.62 126 PRO A CA 1
ATOM 954 C C . PRO A 1 126 ? -4.921 -5.816 -10.938 1.00 73.62 126 PRO A C 1
ATOM 956 O O . PRO A 1 126 ? -4.962 -7.048 -11.031 1.00 73.62 126 PRO A O 1
ATOM 959 N N . PRO A 1 127 ? -4.646 -5.186 -9.786 1.00 73.62 127 PRO A N 1
ATOM 960 C CA . PRO A 1 127 ? -4.661 -5.893 -8.523 1.00 73.62 127 PRO A CA 1
ATOM 961 C C . PRO A 1 127 ? -6.062 -6.483 -8.350 1.00 73.62 127 PRO A C 1
ATOM 963 O O . PRO A 1 127 ? -7.026 -5.787 -8.032 1.00 73.62 127 PRO A O 1
ATOM 966 N N . SER A 1 128 ? -6.197 -7.768 -8.667 1.00 63.34 128 SER A N 1
ATOM 967 C CA . SER A 1 128 ? -7.369 -8.567 -8.336 1.00 63.34 128 SER A CA 1
ATOM 968 C C . SER A 1 128 ? -7.369 -8.824 -6.822 1.00 63.34 128 SER A C 1
ATOM 970 O O . SER A 1 128 ? -6.718 -8.113 -6.058 1.00 63.34 128 SER A O 1
ATOM 972 N N . GLU A 1 129 ? -8.014 -9.891 -6.357 1.00 63.03 129 GLU A N 1
ATOM 973 C CA . GLU A 1 129 ? -7.924 -10.399 -4.972 1.00 63.03 129 GLU A CA 1
ATOM 974 C C . GLU A 1 129 ? -6.477 -10.741 -4.516 1.00 63.03 129 GLU A C 1
ATOM 976 O O . GLU A 1 129 ? -6.260 -11.310 -3.453 1.00 63.03 129 GLU A O 1
ATOM 981 N N . SER A 1 130 ? -5.449 -10.420 -5.309 1.00 82.94 130 SER A N 1
ATOM 982 C CA . SER A 1 130 ? -4.044 -10.633 -4.977 1.00 82.94 130 SER A CA 1
ATOM 983 C C . SER A 1 130 ? -3.545 -9.566 -4.009 1.00 82.94 130 SER A C 1
ATOM 985 O O . SER A 1 130 ? -3.087 -8.488 -4.390 1.00 82.94 130 SER A O 1
ATOM 987 N N . VAL A 1 131 ? -3.594 -9.916 -2.731 1.00 93.00 131 VAL A N 1
ATOM 988 C CA . VAL A 1 131 ? -3.014 -9.143 -1.637 1.00 93.00 131 VAL A CA 1
ATOM 989 C C . VAL A 1 131 ? -1.992 -9.979 -0.882 1.00 93.00 131 VAL A C 1
ATOM 991 O O . VAL A 1 131 ? -2.049 -11.208 -0.859 1.00 93.00 131 VAL A O 1
ATOM 994 N N . LEU A 1 132 ? -1.033 -9.301 -0.265 1.00 94.31 132 LEU A N 1
ATOM 995 C CA . LEU A 1 132 ? -0.071 -9.894 0.648 1.00 94.31 132 LEU A CA 1
ATOM 996 C C . LEU A 1 132 ? -0.414 -9.431 2.063 1.00 94.31 132 LEU A C 1
ATOM 998 O O . LEU A 1 132 ? -0.079 -8.312 2.457 1.00 94.31 132 LEU A O 1
ATOM 1002 N N . ALA A 1 133 ? -1.121 -10.283 2.800 1.00 94.25 133 ALA A N 1
ATOM 1003 C CA . ALA A 1 133 ? -1.383 -10.075 4.215 1.00 94.25 133 ALA A CA 1
ATOM 1004 C C . ALA A 1 133 ? -0.168 -10.511 5.041 1.00 94.25 133 ALA A C 1
ATOM 1006 O O . ALA A 1 133 ? 0.451 -11.541 4.773 1.00 94.25 133 ALA A O 1
ATOM 1007 N N . VAL A 1 134 ? 0.175 -9.701 6.033 1.00 94.06 134 VAL A N 1
ATOM 1008 C CA . VAL A 1 134 ? 1.267 -9.940 6.971 1.00 94.06 134 VAL A CA 1
ATOM 1009 C C . VAL A 1 134 ? 0.633 -10.057 8.350 1.00 94.06 134 VAL A C 1
ATOM 1011 O O . VAL A 1 134 ? 0.129 -9.070 8.886 1.00 94.06 134 VAL A O 1
ATOM 1014 N N . GLU A 1 135 ? 0.606 -11.269 8.891 1.00 92.75 135 GLU A N 1
ATOM 1015 C CA . GLU A 1 135 ? -0.026 -11.582 10.175 1.00 92.75 135 GLU A CA 1
ATOM 1016 C C . GLU A 1 135 ? 0.958 -11.443 11.340 1.00 92.75 135 GLU A C 1
ATOM 1018 O O . GLU A 1 135 ? 2.166 -11.589 11.176 1.00 92.75 135 GLU A O 1
ATOM 1023 N N . TYR A 1 136 ? 0.465 -11.162 12.543 1.00 89.62 136 TYR A N 1
ATOM 1024 C CA . TYR A 1 136 ? 1.306 -11.247 13.732 1.00 89.62 136 TYR A CA 1
ATOM 1025 C C . TYR A 1 136 ? 1.805 -12.686 13.937 1.00 89.62 136 TYR A C 1
ATOM 1027 O O . TYR A 1 136 ? 1.041 -13.630 13.735 1.00 89.62 136 TYR A O 1
ATOM 1035 N N . PRO A 1 137 ? 3.063 -12.882 14.368 1.00 84.12 137 PRO A N 1
ATOM 1036 C CA . PRO A 1 137 ? 3.550 -14.214 14.703 1.00 84.12 137 PRO A CA 1
ATOM 1037 C C . PRO A 1 137 ? 2.780 -14.783 15.905 1.00 84.12 137 PRO A C 1
ATOM 1039 O O . PRO A 1 137 ? 2.546 -14.072 16.881 1.00 84.12 137 PRO A O 1
ATOM 1042 N N . GLU A 1 138 ? 2.438 -16.074 15.859 1.00 74.00 138 GLU A N 1
ATOM 1043 C CA . GLU A 1 138 ? 1.655 -16.759 16.908 1.00 74.00 138 GLU A CA 1
ATOM 1044 C C . GLU A 1 138 ? 2.337 -16.754 18.289 1.00 74.00 138 GLU A C 1
ATOM 1046 O O . GLU A 1 138 ? 1.663 -16.779 19.317 1.00 74.00 138 GLU A O 1
ATOM 1051 N N . GLU A 1 139 ? 3.671 -16.677 18.331 1.00 67.19 139 GLU A N 1
ATOM 1052 C CA . GLU A 1 139 ? 4.441 -16.568 19.569 1.00 67.19 139 GLU A CA 1
ATOM 1053 C C . GLU A 1 139 ? 5.464 -15.424 19.467 1.00 67.19 139 GLU A C 1
ATOM 1055 O O . GLU A 1 139 ? 6.283 -15.408 18.535 1.00 67.19 139 GLU A O 1
ATOM 1060 N N . PRO A 1 140 ? 5.504 -14.490 20.440 1.00 56.09 140 PRO A N 1
ATOM 1061 C CA . PRO A 1 140 ? 6.635 -13.590 20.566 1.00 56.09 140 PRO A CA 1
ATOM 1062 C C . PRO A 1 140 ? 7.859 -14.440 20.912 1.00 56.09 140 PRO A C 1
ATOM 1064 O O . PRO A 1 140 ? 8.006 -14.893 22.047 1.00 56.09 140 PRO A O 1
ATOM 1067 N N . ARG A 1 141 ? 8.735 -14.685 19.929 1.00 56.25 141 ARG A N 1
ATOM 1068 C CA . ARG A 1 141 ? 10.009 -15.376 20.161 1.00 56.25 141 ARG A CA 1
ATOM 1069 C C . ARG A 1 141 ? 10.785 -14.596 21.218 1.00 56.25 141 ARG A C 1
ATOM 1071 O O . ARG A 1 141 ? 11.232 -13.479 20.952 1.00 56.25 141 ARG A O 1
ATOM 1078 N N . GLU A 1 142 ? 10.924 -15.174 22.411 1.00 54.28 142 GLU A N 1
ATOM 1079 C CA . GLU A 1 142 ? 11.622 -14.534 23.525 1.00 54.28 142 GLU A CA 1
ATOM 1080 C C . GLU A 1 142 ? 13.005 -14.039 23.071 1.00 54.28 142 GLU A C 1
ATOM 1082 O O . GLU A 1 142 ? 13.841 -14.805 22.591 1.00 54.28 142 GLU A O 1
ATOM 1087 N N . GLY A 1 143 ? 13.227 -12.727 23.190 1.00 55.84 143 GLY A N 1
ATOM 1088 C CA . GLY A 1 143 ? 14.521 -12.094 22.940 1.00 55.84 143 GLY A CA 1
ATOM 1089 C C . GLY A 1 143 ? 14.815 -11.645 21.503 1.00 55.84 143 GLY A C 1
ATOM 1090 O O . GLY A 1 143 ? 15.928 -11.179 21.268 1.00 55.84 143 GLY A O 1
ATOM 1091 N N . ARG A 1 144 ? 13.877 -11.729 20.544 1.00 57.72 144 ARG A N 1
ATOM 1092 C CA . ARG A 1 144 ? 14.067 -11.140 19.199 1.00 57.72 144 ARG A CA 1
ATOM 1093 C C . ARG A 1 144 ? 13.211 -9.890 18.999 1.00 57.72 144 ARG A C 1
ATOM 1095 O O . ARG A 1 144 ? 11.995 -9.950 19.109 1.00 57.72 144 ARG A O 1
ATOM 1102 N N . ALA A 1 145 ? 13.857 -8.775 18.651 1.00 62.84 145 ALA A N 1
ATOM 1103 C CA . ALA A 1 145 ? 13.190 -7.504 18.343 1.00 62.84 145 ALA A CA 1
ATOM 1104 C C . ALA A 1 145 ? 12.469 -7.498 16.978 1.00 62.84 145 ALA A C 1
ATOM 1106 O O . ALA A 1 145 ? 11.644 -6.624 16.719 1.00 62.84 145 ALA A O 1
ATOM 1107 N N . VAL A 1 146 ? 12.799 -8.455 16.103 1.00 69.00 146 VAL A N 1
ATOM 1108 C CA . VAL A 1 146 ? 12.273 -8.581 14.739 1.00 69.00 146 VAL A CA 1
ATOM 1109 C C . VAL A 1 146 ? 12.022 -10.061 14.435 1.00 69.00 146 VAL A C 1
ATOM 1111 O O . VAL A 1 146 ? 12.873 -10.911 14.719 1.00 69.00 146 VAL A O 1
ATOM 1114 N N . VAL A 1 147 ? 10.852 -10.374 13.877 1.00 77.69 147 VAL A N 1
ATOM 1115 C CA . VAL A 1 147 ? 10.443 -11.734 13.496 1.00 77.69 147 VAL A CA 1
ATOM 1116 C C . VAL A 1 147 ? 10.080 -11.754 12.018 1.00 77.69 147 VAL A C 1
ATOM 1118 O O . VAL A 1 147 ? 9.239 -10.973 11.588 1.00 77.69 147 VAL A O 1
ATOM 1121 N N . ASP A 1 148 ? 10.699 -12.647 11.250 1.00 77.19 148 ASP A N 1
ATOM 1122 C CA . ASP A 1 148 ? 10.332 -12.883 9.851 1.00 77.19 148 ASP A CA 1
ATOM 1123 C C . ASP A 1 148 ? 8.975 -13.581 9.787 1.00 77.19 148 ASP A C 1
ATOM 1125 O O . ASP A 1 148 ? 8.775 -14.602 10.451 1.00 77.19 148 ASP A O 1
ATOM 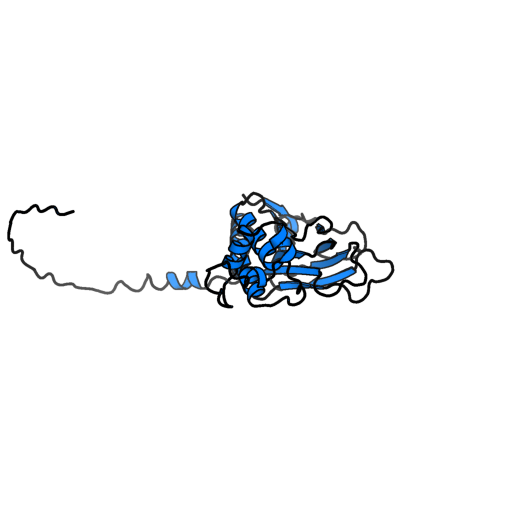1129 N N . VAL A 1 149 ? 8.058 -13.029 8.995 1.00 82.12 149 VAL A N 1
ATOM 1130 C CA . VAL A 1 149 ? 6.671 -13.512 8.913 1.00 82.12 149 VAL A CA 1
ATOM 1131 C C . VAL A 1 149 ? 6.321 -13.961 7.503 1.00 82.12 149 VAL A C 1
ATOM 1133 O O . VAL A 1 149 ? 5.645 -14.970 7.328 1.00 82.12 149 VAL A O 1
ATOM 1136 N N . VAL A 1 150 ? 6.794 -13.242 6.487 1.00 89.31 150 VAL A N 1
ATOM 1137 C CA . VAL A 1 150 ? 6.451 -13.531 5.094 1.00 89.31 150 VAL A CA 1
ATOM 1138 C C . VAL A 1 150 ? 7.717 -13.628 4.264 1.00 89.31 150 VAL A C 1
ATOM 1140 O O . VAL A 1 150 ? 8.563 -12.741 4.312 1.00 89.31 150 VAL A O 1
ATOM 1143 N N . GLU A 1 151 ? 7.818 -14.683 3.459 1.00 92.38 151 GLU A N 1
ATOM 1144 C CA . GLU A 1 151 ? 8.800 -14.808 2.384 1.00 92.38 151 GLU A CA 1
ATOM 1145 C C . GLU A 1 151 ? 8.050 -15.123 1.085 1.00 92.38 151 GLU A C 1
ATOM 1147 O O . GLU A 1 151 ? 7.260 -16.070 1.028 1.00 92.38 151 GLU A O 1
ATOM 1152 N N . LYS A 1 152 ? 8.242 -14.299 0.051 1.00 93.56 152 LYS A N 1
ATOM 1153 C CA . LYS A 1 152 ? 7.501 -14.404 -1.208 1.00 93.56 152 LYS A CA 1
ATOM 1154 C C . LYS A 1 152 ? 8.396 -14.128 -2.410 1.00 93.56 152 LYS A C 1
ATOM 1156 O O . LYS A 1 152 ? 9.191 -13.195 -2.410 1.00 93.56 152 LYS A O 1
ATOM 1161 N N . THR A 1 153 ? 8.204 -14.926 -3.452 1.00 93.69 153 THR A N 1
ATOM 1162 C CA . THR A 1 153 ? 8.758 -14.716 -4.792 1.00 93.69 153 THR A CA 1
ATOM 1163 C C . THR A 1 153 ? 7.609 -14.747 -5.795 1.00 93.69 153 THR A C 1
ATOM 1165 O O . THR A 1 153 ? 6.619 -15.460 -5.586 1.00 93.69 153 THR A O 1
ATOM 1168 N N . TRP A 1 154 ? 7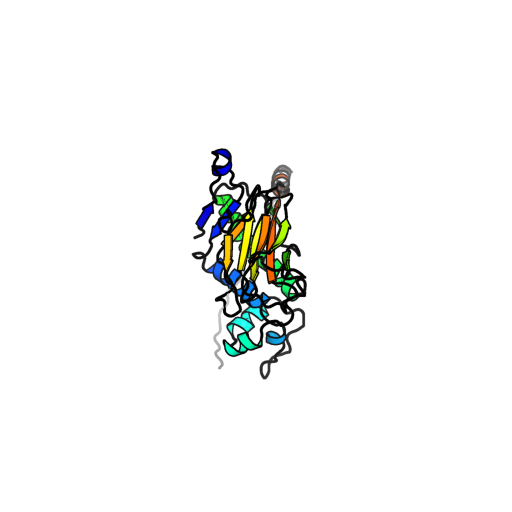.725 -13.959 -6.863 1.00 92.44 154 TRP A N 1
ATOM 1169 C CA . TRP A 1 154 ? 6.738 -13.891 -7.939 1.00 92.44 154 TRP A CA 1
ATOM 1170 C C . TRP A 1 154 ? 7.342 -14.341 -9.267 1.00 92.44 154 TRP A C 1
ATOM 1172 O O . TRP A 1 154 ? 8.490 -14.034 -9.589 1.00 92.44 154 TRP A O 1
ATOM 1182 N N . GLU A 1 155 ? 6.521 -15.030 -10.058 1.00 91.50 155 GLU A N 1
ATOM 1183 C CA . GLU A 1 155 ? 6.859 -15.483 -11.414 1.00 91.50 155 GLU A CA 1
ATOM 1184 C C . GLU A 1 155 ? 6.807 -14.364 -12.455 1.00 91.50 155 GLU A C 1
ATOM 1186 O O . GLU A 1 155 ? 7.207 -14.560 -13.598 1.00 91.50 155 GLU A O 1
ATOM 1191 N N . THR A 1 156 ? 6.336 -13.181 -12.073 1.00 91.38 156 THR A N 1
ATOM 1192 C CA . THR A 1 156 ? 6.333 -11.977 -12.901 1.00 91.38 156 THR A CA 1
ATOM 1193 C C . THR A 1 156 ? 6.832 -10.798 -12.078 1.00 91.38 156 THR A C 1
ATOM 1195 O O . THR A 1 156 ? 6.940 -10.891 -10.854 1.00 91.38 156 THR A O 1
ATOM 1198 N N . SER A 1 157 ? 7.134 -9.679 -12.736 1.00 91.56 157 SER A N 1
ATOM 1199 C CA . SER A 1 157 ? 7.380 -8.440 -11.998 1.00 91.56 157 SER A CA 1
ATOM 1200 C C . SER A 1 157 ? 6.068 -7.956 -11.379 1.00 91.56 157 SER A C 1
ATOM 1202 O O . SER A 1 157 ? 4.990 -8.216 -11.922 1.00 91.56 157 SER A O 1
ATOM 1204 N N . VAL A 1 158 ? 6.146 -7.274 -10.240 1.00 93.31 158 VAL A N 1
ATOM 1205 C CA . VAL A 1 158 ? 4.963 -6.815 -9.503 1.00 93.31 158 VAL A CA 1
ATOM 1206 C C . VAL A 1 158 ? 5.123 -5.391 -8.999 1.00 93.31 158 VAL A C 1
ATOM 1208 O O . VAL A 1 158 ? 6.231 -4.931 -8.740 1.00 93.31 158 VAL A O 1
ATOM 1211 N N . LEU A 1 159 ? 3.997 -4.704 -8.840 1.00 93.88 159 LEU A N 1
ATOM 1212 C CA . LEU A 1 159 ? 3.858 -3.472 -8.080 1.00 93.88 159 LEU A CA 1
ATOM 1213 C C . LEU A 1 159 ? 3.258 -3.809 -6.716 1.00 93.88 159 LEU A C 1
ATOM 1215 O O . LEU A 1 159 ? 2.247 -4.501 -6.638 1.00 93.88 159 LEU A O 1
ATOM 1219 N N . LEU A 1 160 ? 3.862 -3.309 -5.647 1.00 94.25 160 LEU A N 1
ATOM 1220 C CA . LEU A 1 160 ? 3.395 -3.470 -4.277 1.00 94.25 160 LEU A CA 1
ATOM 1221 C C . LEU A 1 160 ? 3.135 -2.095 -3.674 1.00 94.25 160 LEU A C 1
ATOM 1223 O O . LEU A 1 160 ? 3.983 -1.207 -3.754 1.00 94.25 160 LEU A O 1
ATOM 1227 N N . ALA A 1 161 ? 1.987 -1.931 -3.027 1.00 94.44 161 ALA A N 1
ATOM 1228 C CA . ALA A 1 161 ? 1.700 -0.752 -2.219 1.00 94.44 161 ALA A CA 1
ATOM 1229 C C . ALA A 1 161 ? 1.130 -1.167 -0.861 1.00 94.44 161 ALA A C 1
ATOM 1231 O O . ALA A 1 161 ? 0.194 -1.972 -0.820 1.00 94.44 161 ALA A O 1
ATOM 1232 N N . PRO A 1 162 ? 1.635 -0.615 0.257 1.00 94.19 162 PRO A N 1
ATOM 1233 C CA . PRO A 1 162 ? 1.018 -0.831 1.556 1.00 94.19 162 PRO A CA 1
ATOM 1234 C C . PRO A 1 162 ? -0.360 -0.162 1.555 1.00 94.19 162 PRO A C 1
ATOM 1236 O O . PRO A 1 162 ? -0.470 1.057 1.381 1.00 94.19 162 PRO A O 1
ATOM 1239 N N . THR A 1 163 ? -1.418 -0.952 1.741 1.00 93.25 163 THR A N 1
ATOM 1240 C CA . THR A 1 163 ? -2.793 -0.437 1.860 1.00 93.25 163 THR A CA 1
ATOM 1241 C C . THR A 1 163 ? -3.252 -0.350 3.310 1.00 93.25 163 THR A C 1
ATOM 1243 O O . THR A 1 163 ? -4.140 0.442 3.620 1.00 93.25 163 THR A O 1
ATOM 1246 N N . PHE A 1 164 ? -2.645 -1.143 4.193 1.00 93.56 164 PHE A N 1
ATOM 1247 C CA . PHE A 1 164 ? -2.883 -1.116 5.627 1.00 93.56 164 PHE A CA 1
ATOM 1248 C C . PHE A 1 164 ? -1.601 -1.455 6.377 1.00 93.56 164 PHE A C 1
ATOM 1250 O O . PHE A 1 164 ? -0.879 -2.373 5.993 1.00 93.56 164 PHE A O 1
ATOM 1257 N N . LEU A 1 165 ? -1.354 -0.727 7.459 1.00 92.50 165 LEU A N 1
ATOM 1258 C CA . LEU A 1 165 ? -0.345 -1.043 8.455 1.00 92.50 165 LEU A CA 1
ATOM 1259 C C . LEU A 1 165 ? -0.884 -0.594 9.812 1.00 92.50 165 LEU A C 1
ATOM 1261 O O . LEU A 1 165 ? -1.325 0.549 9.958 1.00 92.50 165 LEU A O 1
ATOM 1265 N N . GLU A 1 166 ? -0.893 -1.502 10.779 1.00 90.00 166 GLU A N 1
ATOM 1266 C CA . GLU A 1 166 ? -1.490 -1.239 12.080 1.00 90.00 166 GLU A CA 1
ATOM 1267 C C . GLU A 1 166 ? -0.655 -0.261 12.920 1.00 90.00 166 GLU A C 1
ATOM 1269 O O . GLU A 1 166 ? 0.575 -0.310 12.959 1.00 90.00 166 GLU A O 1
ATOM 1274 N N . GLU A 1 167 ? -1.345 0.620 13.644 1.00 87.31 167 GLU A N 1
ATOM 1275 C CA . GLU A 1 167 ? -0.735 1.572 14.573 1.00 87.31 167 GLU A CA 1
ATOM 1276 C C . GLU A 1 167 ? 0.144 0.849 15.609 1.00 87.31 167 GLU A C 1
ATOM 1278 O O . GLU A 1 167 ? -0.303 -0.086 16.284 1.00 87.31 167 GLU A O 1
ATOM 1283 N N . GLY A 1 168 ? 1.397 1.293 15.742 1.00 85.38 168 GLY A N 1
ATOM 1284 C CA . GLY A 1 168 ? 2.396 0.667 16.618 1.00 85.38 168 GLY A CA 1
ATOM 1285 C C . GLY A 1 168 ? 3.290 -0.379 15.941 1.00 85.38 168 GLY A C 1
ATOM 1286 O O . GLY A 1 168 ? 4.282 -0.789 16.539 1.00 85.38 168 GLY A O 1
ATOM 1287 N N . VAL A 1 169 ? 2.982 -0.800 14.710 1.00 88.56 169 VAL A N 1
ATOM 1288 C CA . VAL A 1 169 ? 3.783 -1.797 13.984 1.00 88.56 169 VAL A CA 1
ATOM 1289 C C . VAL A 1 169 ? 4.939 -1.141 13.240 1.00 88.56 169 VAL 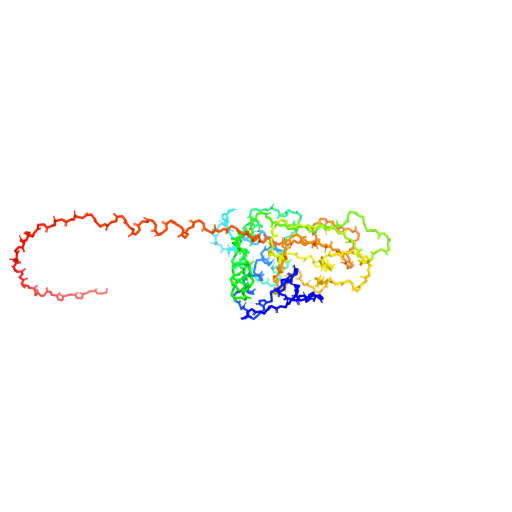A C 1
ATOM 1291 O O . VAL A 1 169 ? 4.792 -0.079 12.634 1.00 88.56 169 VAL A O 1
ATOM 1294 N N . LYS A 1 170 ? 6.092 -1.812 13.243 1.00 90.81 170 LYS A N 1
ATOM 1295 C CA . LYS A 1 170 ? 7.230 -1.480 12.392 1.00 90.81 170 LYS A CA 1
ATOM 1296 C C . LYS A 1 170 ? 7.545 -2.671 11.498 1.00 90.81 170 LYS A C 1
ATOM 1298 O O . LYS A 1 170 ? 7.956 -3.712 11.996 1.00 90.81 170 LYS A O 1
ATOM 1303 N N . LEU A 1 171 ? 7.365 -2.543 10.190 1.00 90.56 171 LEU A N 1
ATOM 1304 C CA . LEU A 1 171 ? 7.758 -3.595 9.255 1.00 90.56 171 LEU A CA 1
ATOM 1305 C C . LEU A 1 171 ? 9.126 -3.316 8.678 1.00 90.56 171 LEU A C 1
ATOM 1307 O O . LEU A 1 171 ? 9.444 -2.179 8.342 1.00 90.56 171 LEU A O 1
ATOM 1311 N N . ARG A 1 172 ? 9.898 -4.377 8.494 1.00 90.06 172 ARG A N 1
ATOM 1312 C CA . ARG A 1 172 ? 11.075 -4.383 7.644 1.00 90.06 172 ARG A CA 1
ATOM 1313 C C . ARG A 1 172 ? 10.769 -5.173 6.379 1.00 90.06 172 ARG A C 1
ATOM 1315 O O . ARG A 1 172 ? 10.168 -6.236 6.457 1.00 90.06 172 ARG A O 1
ATOM 1322 N N . PHE A 1 173 ? 11.185 -4.649 5.237 1.00 87.94 173 PHE A N 1
ATOM 1323 C CA . PHE A 1 173 ? 10.981 -5.244 3.924 1.00 87.94 173 PHE A CA 1
ATOM 1324 C C . PHE A 1 173 ? 12.326 -5.366 3.217 1.00 87.94 173 PHE A C 1
ATOM 1326 O O . PHE A 1 173 ? 12.939 -4.359 2.863 1.00 87.94 173 PHE A O 1
ATOM 1333 N N . GLU A 1 174 ? 12.794 -6.593 3.041 1.00 88.00 174 GLU A N 1
ATOM 1334 C CA . GLU A 1 174 ? 14.104 -6.931 2.480 1.00 88.00 174 GLU A CA 1
ATOM 1335 C C . GLU A 1 174 ? 13.937 -7.643 1.137 1.00 88.00 174 GLU A C 1
ATOM 1337 O O . GLU A 1 174 ? 12.951 -8.353 0.921 1.00 88.00 174 GLU A O 1
ATOM 1342 N N . ILE A 1 175 ? 14.890 -7.442 0.222 1.00 81.56 175 ILE A N 1
ATOM 1343 C CA . ILE A 1 175 ? 14.825 -7.958 -1.152 1.00 81.56 175 ILE A CA 1
ATOM 1344 C C . ILE A 1 175 ? 16.193 -8.491 -1.571 1.00 81.56 175 ILE A C 1
ATOM 1346 O O . ILE A 1 175 ? 17.194 -7.804 -1.376 1.00 81.56 175 ILE A O 1
ATOM 1350 N N . GLY A 1 176 ? 16.224 -9.673 -2.190 1.00 77.88 176 GLY A N 1
ATOM 1351 C CA . GLY A 1 176 ? 17.428 -10.267 -2.786 1.00 77.88 176 GLY A CA 1
ATOM 1352 C C . GLY A 1 176 ? 17.991 -11.468 -2.016 1.00 77.88 176 GLY A C 1
ATOM 1353 O O . GLY A 1 176 ? 17.271 -12.143 -1.274 1.00 77.88 176 GLY A O 1
ATOM 1354 N N . GLU A 1 177 ? 19.276 -11.773 -2.229 1.00 65.31 177 GLU A N 1
ATOM 1355 C CA . GLU A 1 177 ? 19.978 -12.876 -1.557 1.00 65.31 177 GLU A CA 1
ATOM 1356 C C . GLU A 1 177 ? 20.274 -12.523 -0.094 1.00 65.31 177 GLU A C 1
ATOM 1358 O O . GLU A 1 177 ? 20.987 -11.570 0.209 1.00 65.31 177 GLU A O 1
ATOM 1363 N N . MET A 1 178 ? 19.711 -13.304 0.830 1.00 61.69 178 MET A N 1
ATOM 1364 C CA . MET A 1 178 ? 19.726 -13.006 2.267 1.00 61.69 178 MET A CA 1
ATOM 1365 C C . MET A 1 178 ? 20.723 -13.880 3.032 1.00 61.69 178 MET A C 1
ATOM 1367 O O . MET A 1 178 ? 20.387 -14.464 4.066 1.00 61.69 178 MET A O 1
ATOM 1371 N N . GLU A 1 179 ? 21.949 -14.013 2.524 1.00 53.84 179 GLU A N 1
ATOM 1372 C CA . GLU A 1 179 ? 23.015 -14.672 3.280 1.00 53.84 179 GLU A CA 1
ATOM 1373 C C . GLU A 1 179 ? 23.540 -13.730 4.377 1.00 53.84 179 GLU A C 1
ATOM 1375 O O . GLU A 1 179 ? 24.215 -12.740 4.116 1.00 53.84 179 GLU A O 1
ATOM 1380 N N . GLY A 1 180 ? 23.222 -14.038 5.639 1.00 51.50 180 GLY A N 1
ATOM 1381 C CA . GLY A 1 180 ? 23.808 -13.371 6.813 1.00 51.50 180 GLY A CA 1
ATOM 1382 C C . GLY A 1 180 ? 23.070 -12.135 7.345 1.00 51.50 180 GLY A C 1
ATOM 1383 O O . GLY A 1 180 ? 23.462 -11.600 8.383 1.00 51.50 180 GLY A O 1
ATOM 1384 N N . CYS A 1 181 ? 21.974 -11.705 6.719 1.00 42.56 181 CYS A N 1
ATOM 1385 C CA . CYS A 1 181 ? 21.209 -10.520 7.125 1.00 42.56 181 CYS A CA 1
ATOM 1386 C C . CYS A 1 181 ? 20.202 -10.827 8.248 1.00 42.56 181 CYS A C 1
ATOM 1388 O O . CYS A 1 181 ? 18.996 -10.773 8.063 1.00 42.56 181 CYS A O 1
ATOM 1390 N N . GLY A 1 182 ? 20.709 -11.177 9.430 1.00 43.97 182 GLY A N 1
ATOM 1391 C CA . GLY A 1 182 ? 19.953 -11.114 10.691 1.00 43.97 182 GLY A CA 1
ATOM 1392 C C . GLY A 1 182 ? 20.288 -9.868 11.521 1.00 43.97 182 GLY A C 1
ATOM 1393 O O . GLY A 1 182 ? 19.939 -9.804 12.698 1.00 43.97 182 GLY A O 1
ATOM 1394 N N . GLY A 1 183 ? 21.041 -8.926 10.943 1.00 46.06 183 GLY A N 1
ATOM 1395 C CA . GLY A 1 183 ? 21.501 -7.705 11.600 1.00 46.06 183 GLY A CA 1
ATOM 1396 C C . GLY A 1 183 ? 20.555 -6.524 11.382 1.00 46.06 183 GLY A C 1
ATOM 1397 O O . GLY A 1 183 ? 19.843 -6.440 10.381 1.00 46.06 183 GLY A O 1
ATOM 1398 N N . GLU A 1 184 ? 20.573 -5.565 12.305 1.00 49.22 184 GLU A N 1
ATOM 1399 C CA . GLU A 1 184 ? 19.798 -4.322 12.198 1.00 49.22 184 GLU A CA 1
ATOM 1400 C C . GLU A 1 184 ? 20.130 -3.497 10.934 1.00 49.22 184 GLU A C 1
ATOM 1402 O O . GLU A 1 184 ? 19.290 -2.698 10.526 1.00 49.22 184 GLU A O 1
ATOM 1407 N N . ASP A 1 185 ? 21.248 -3.784 10.257 1.00 49.72 185 ASP A N 1
ATOM 1408 C CA . ASP A 1 185 ? 21.776 -3.068 9.082 1.00 49.72 185 ASP A CA 1
ATOM 1409 C C . ASP A 1 185 ? 21.434 -3.708 7.715 1.00 49.72 185 ASP A C 1
ATOM 1411 O O . ASP A 1 185 ? 22.085 -3.418 6.710 1.00 49.72 185 ASP A O 1
ATOM 1415 N N . GLY A 1 186 ? 20.447 -4.610 7.655 1.00 54.81 186 GLY A N 1
ATOM 1416 C CA . GLY A 1 186 ? 20.011 -5.242 6.403 1.00 54.81 186 GLY A CA 1
ATOM 1417 C C . GLY A 1 186 ? 19.601 -4.226 5.326 1.00 54.81 186 GLY A C 1
ATOM 1418 O O . GLY A 1 186 ? 18.988 -3.198 5.621 1.00 54.81 186 GLY A O 1
ATOM 1419 N N . SER A 1 187 ? 19.925 -4.518 4.061 1.00 61.59 187 SER A N 1
ATOM 1420 C CA . SER A 1 187 ? 19.495 -3.747 2.889 1.00 61.59 187 SER A CA 1
ATOM 1421 C C . SER A 1 187 ? 17.987 -3.911 2.676 1.00 61.59 187 SER A C 1
ATOM 1423 O O . SER A 1 187 ? 17.531 -4.743 1.892 1.00 61.59 187 SER A O 1
ATOM 1425 N N . GLY A 1 188 ? 17.202 -3.139 3.419 1.00 71.25 188 GLY A N 1
ATOM 1426 C CA . GLY A 1 188 ? 15.749 -3.179 3.376 1.00 71.25 188 GLY A CA 1
ATOM 1427 C C . GLY A 1 188 ? 15.117 -1.839 3.722 1.00 71.25 188 GLY A C 1
ATOM 1428 O O . GLY A 1 188 ? 15.782 -0.880 4.115 1.00 71.25 188 GLY A O 1
ATOM 1429 N N . PHE A 1 189 ? 13.802 -1.780 3.565 1.00 82.06 189 PHE A N 1
ATOM 1430 C CA . PHE A 1 189 ? 12.982 -0.625 3.898 1.00 82.06 189 PHE A CA 1
ATOM 1431 C C . PHE A 1 189 ? 12.274 -0.848 5.213 1.00 82.06 189 PHE A C 1
ATOM 1433 O O . PHE A 1 189 ? 11.978 -1.979 5.595 1.00 82.06 189 PHE A O 1
ATOM 1440 N N . VAL A 1 190 ? 11.988 0.249 5.895 1.00 86.81 190 VAL A N 1
ATOM 1441 C CA . VAL A 1 190 ? 11.287 0.227 7.165 1.00 86.81 190 VAL A CA 1
ATOM 1442 C C . VAL A 1 190 ? 10.000 1.018 7.012 1.00 86.81 190 VAL A C 1
ATOM 1444 O O . VAL A 1 190 ? 10.047 2.219 6.767 1.00 86.81 190 VAL A O 1
ATOM 1447 N N . PHE A 1 191 ? 8.871 0.342 7.196 1.00 87.50 191 PHE A N 1
ATOM 1448 C CA . PHE A 1 191 ? 7.559 0.965 7.313 1.00 87.50 191 PHE A CA 1
ATOM 1449 C C . PHE A 1 191 ? 7.271 1.169 8.793 1.00 87.50 191 PHE A C 1
ATOM 1451 O O . PHE A 1 191 ? 7.142 0.197 9.538 1.00 87.50 191 PHE A O 1
ATOM 1458 N N . ASP A 1 192 ? 7.214 2.419 9.238 1.00 88.19 192 ASP A N 1
ATOM 1459 C CA . ASP A 1 192 ? 7.082 2.746 10.656 1.00 88.19 192 ASP A CA 1
ATOM 1460 C C . ASP A 1 192 ? 5.720 3.385 10.943 1.00 88.19 192 ASP A C 1
ATOM 1462 O O . ASP A 1 192 ? 5.491 4.567 10.675 1.00 88.19 192 ASP A O 1
ATOM 1466 N N . ALA A 1 193 ? 4.801 2.594 11.500 1.00 86.00 193 ALA A N 1
ATOM 1467 C CA . ALA A 1 193 ? 3.486 3.058 11.922 1.00 86.00 193 ALA A CA 1
ATOM 1468 C C . ALA A 1 193 ? 3.413 3.406 13.417 1.00 86.00 193 ALA A C 1
ATOM 1470 O O . ALA A 1 193 ? 2.314 3.651 13.925 1.00 86.00 193 ALA A O 1
ATOM 1471 N N . THR A 1 194 ? 4.542 3.478 14.136 1.00 82.56 194 THR A N 1
ATOM 1472 C CA . THR A 1 194 ? 4.558 3.738 15.591 1.00 82.56 194 THR A CA 1
ATOM 1473 C C . THR A 1 194 ? 4.009 5.113 15.972 1.00 82.56 194 THR A C 1
ATOM 1475 O O . THR A 1 194 ? 3.444 5.271 17.050 1.00 82.56 194 THR A O 1
ATOM 1478 N N . GLY A 1 195 ? 4.112 6.098 15.074 1.00 78.06 195 GLY A N 1
ATOM 1479 C CA . GLY A 1 195 ? 3.558 7.444 15.256 1.00 78.06 195 GLY A CA 1
ATOM 1480 C C . GLY A 1 195 ? 2.240 7.701 14.523 1.00 78.06 195 GLY A C 1
ATOM 1481 O O . GLY A 1 195 ? 1.743 8.831 14.534 1.00 78.06 195 GLY A O 1
ATOM 1482 N N . THR A 1 196 ? 1.682 6.700 13.837 1.00 79.38 196 THR A N 1
ATOM 1483 C CA . THR A 1 196 ? 0.484 6.922 13.019 1.00 79.38 196 THR A CA 1
ATOM 1484 C C . THR A 1 196 ? -0.766 6.929 13.876 1.00 79.38 196 THR A C 1
ATOM 1486 O O . THR A 1 196 ? -1.020 6.005 14.633 1.00 79.38 196 THR A O 1
ATOM 1489 N N . LYS A 1 197 ? -1.612 7.949 13.717 1.00 73.38 197 LYS A N 1
ATOM 1490 C CA . LYS A 1 197 ? -2.922 8.015 14.383 1.00 73.38 197 LYS A CA 1
ATOM 1491 C C . LYS A 1 197 ? -3.964 7.187 13.622 1.00 73.38 197 LYS A C 1
ATOM 1493 O O . LYS A 1 197 ? -5.037 7.690 13.286 1.00 73.38 197 LYS A O 1
ATOM 1498 N N . GLY A 1 198 ? -3.641 5.924 13.345 1.00 66.56 198 GLY A N 1
ATOM 1499 C CA . GLY A 1 198 ? -4.530 4.921 12.745 1.00 66.56 198 GLY A CA 1
ATOM 1500 C C . GLY A 1 198 ? -4.653 4.913 11.224 1.00 66.56 198 GLY A C 1
ATOM 1501 O O . GLY A 1 198 ? -5.379 4.076 10.701 1.00 66.56 198 GLY A O 1
ATOM 1502 N N . VAL A 1 199 ? -3.967 5.806 10.506 1.00 76.38 199 VAL A N 1
ATOM 1503 C CA . VAL A 1 199 ? -3.848 5.726 9.043 1.00 76.38 199 VAL A CA 1
ATOM 1504 C C . VAL A 1 199 ? -2.379 5.860 8.678 1.00 76.38 199 VAL A C 1
ATOM 1506 O O . VAL A 1 199 ? -1.786 6.927 8.840 1.00 76.38 199 VAL A O 1
ATOM 1509 N N . TYR A 1 200 ? -1.803 4.770 8.186 1.00 84.19 200 TYR A N 1
ATOM 1510 C CA . TYR A 1 200 ? -0.492 4.775 7.556 1.00 84.19 200 TYR A CA 1
ATOM 1511 C C . TYR A 1 200 ? -0.618 5.357 6.147 1.00 84.19 200 TYR A C 1
ATOM 1513 O O . TYR A 1 200 ? -1.482 4.921 5.385 1.00 84.19 200 TYR A O 1
ATOM 1521 N N . ASN A 1 201 ? 0.197 6.355 5.796 1.00 83.12 201 ASN A N 1
ATOM 1522 C CA . ASN A 1 201 ? 0.121 7.001 4.487 1.00 83.12 201 ASN A CA 1
ATOM 1523 C C . ASN A 1 201 ? 1.498 7.118 3.835 1.00 83.12 201 ASN A C 1
ATOM 1525 O O . ASN A 1 201 ? 2.171 8.136 3.956 1.00 83.12 201 ASN A O 1
ATOM 1529 N N . GLU A 1 202 ? 1.889 6.050 3.149 1.00 87.12 202 GLU A N 1
ATOM 1530 C CA . GLU A 1 202 ? 3.093 5.999 2.320 1.00 87.12 202 GLU A CA 1
ATOM 1531 C C . GLU A 1 202 ? 2.844 6.643 0.953 1.00 87.12 202 GLU A C 1
ATOM 1533 O O . GLU A 1 202 ? 1.751 6.512 0.395 1.00 87.12 202 GLU A O 1
ATOM 1538 N N . THR A 1 203 ? 3.843 7.301 0.375 1.00 90.69 203 THR A N 1
ATOM 1539 C CA . THR A 1 203 ? 3.728 7.904 -0.970 1.00 90.69 203 THR A CA 1
ATOM 1540 C C . THR A 1 203 ? 4.425 7.083 -2.043 1.00 90.69 203 THR A C 1
ATOM 1542 O O . THR A 1 203 ? 4.705 7.575 -3.131 1.00 90.69 203 THR A O 1
ATOM 1545 N N . GLU A 1 204 ? 4.712 5.821 -1.740 1.00 92.19 204 GLU A N 1
ATOM 1546 C CA . GLU A 1 204 ? 5.583 4.975 -2.536 1.00 92.19 204 GLU A CA 1
ATOM 1547 C C . GLU A 1 204 ? 4.839 3.734 -3.041 1.00 92.19 204 GLU A C 1
ATOM 1549 O O . GLU A 1 204 ? 4.121 3.059 -2.296 1.00 92.19 204 GLU A O 1
ATOM 1554 N N . VAL A 1 205 ? 5.040 3.430 -4.325 1.00 93.12 205 VAL A N 1
ATOM 1555 C CA . VAL A 1 205 ? 4.794 2.107 -4.908 1.00 93.12 205 VAL A CA 1
ATOM 1556 C C . VAL A 1 205 ? 6.136 1.445 -5.174 1.00 93.12 205 VAL A C 1
ATOM 1558 O O . VAL A 1 205 ? 7.087 2.067 -5.655 1.00 93.12 205 VAL A O 1
ATOM 1561 N N . TYR A 1 206 ? 6.204 0.159 -4.883 1.00 92.12 206 TYR A N 1
ATOM 1562 C CA . TYR A 1 206 ? 7.406 -0.636 -5.016 1.00 92.12 206 TYR A CA 1
ATOM 1563 C C . TYR A 1 206 ? 7.287 -1.565 -6.211 1.00 92.12 206 TYR A C 1
ATOM 1565 O O . TYR A 1 206 ? 6.410 -2.420 -6.249 1.00 92.12 206 TYR A O 1
ATOM 1573 N N . TRP A 1 207 ? 8.173 -1.412 -7.185 1.00 91.94 207 TRP A N 1
ATOM 1574 C CA . TRP A 1 207 ? 8.308 -2.356 -8.282 1.00 91.94 207 TRP A CA 1
ATOM 1575 C C . TRP A 1 207 ? 9.348 -3.408 -7.907 1.00 91.94 207 TRP A C 1
ATOM 1577 O O . TRP A 1 207 ? 10.502 -3.075 -7.627 1.00 91.94 207 TRP A O 1
ATOM 1587 N N . VAL A 1 208 ? 8.935 -4.670 -7.904 1.00 90.88 208 VAL A N 1
ATOM 1588 C CA . VAL A 1 208 ? 9.778 -5.832 -7.620 1.00 90.88 208 VAL A CA 1
ATOM 1589 C C . VAL A 1 208 ? 9.931 -6.625 -8.909 1.00 90.88 208 VAL A C 1
ATOM 1591 O O . VAL A 1 208 ? 8.939 -6.983 -9.550 1.00 90.88 208 VAL A O 1
ATOM 1594 N N . ARG A 1 209 ? 11.176 -6.892 -9.302 1.00 89.06 209 ARG A N 1
ATOM 1595 C CA . ARG A 1 209 ? 11.483 -7.675 -10.498 1.00 89.06 209 ARG A CA 1
ATOM 1596 C C . ARG A 1 209 ? 11.035 -9.129 -10.319 1.00 89.06 209 ARG A C 1
ATOM 1598 O O . ARG A 1 209 ? 11.082 -9.690 -9.225 1.00 89.06 209 ARG A O 1
ATOM 1605 N N . ARG A 1 210 ? 10.631 -9.756 -11.425 1.00 90.38 210 ARG A N 1
ATOM 1606 C CA . ARG A 1 210 ? 10.392 -11.204 -11.508 1.00 90.38 210 ARG A CA 1
ATOM 1607 C C . ARG A 1 210 ? 11.533 -12.002 -10.865 1.00 90.38 210 ARG A C 1
ATOM 1609 O O . ARG A 1 210 ? 12.699 -11.742 -11.147 1.00 90.38 210 ARG A O 1
ATOM 1616 N N . GLY A 1 211 ? 11.185 -13.020 -10.079 1.00 90.62 211 GLY A N 1
ATOM 1617 C CA . GLY A 1 211 ? 12.144 -13.944 -9.466 1.00 90.62 211 GLY A CA 1
ATOM 1618 C C . GLY A 1 211 ? 12.844 -13.407 -8.217 1.00 90.62 211 GLY A C 1
ATOM 1619 O O . GLY A 1 211 ? 13.498 -14.181 -7.521 1.00 90.62 211 GLY A O 1
ATOM 1620 N N . GLU A 1 212 ? 12.670 -12.127 -7.880 1.00 89.88 212 GLU A N 1
ATOM 1621 C CA . GLU A 1 212 ? 13.215 -11.578 -6.643 1.00 89.88 212 GLU A CA 1
ATOM 1622 C C . GLU A 1 212 ? 12.471 -12.122 -5.427 1.00 89.88 212 GLU A C 1
ATOM 1624 O O . GLU A 1 212 ? 11.245 -12.281 -5.414 1.00 89.88 212 GLU A O 1
ATOM 1629 N N . ARG A 1 213 ? 13.239 -12.406 -4.379 1.00 90.81 213 ARG A N 1
ATOM 1630 C CA . ARG A 1 213 ? 12.712 -12.828 -3.088 1.00 90.81 213 ARG A CA 1
ATOM 1631 C C . ARG A 1 213 ? 12.508 -11.612 -2.205 1.00 90.81 213 ARG A C 1
ATOM 1633 O O . ARG A 1 213 ? 13.454 -10.876 -1.947 1.00 90.81 213 ARG A O 1
ATOM 1640 N N . VAL A 1 214 ? 11.288 -11.452 -1.715 1.00 90.81 214 VAL A N 1
ATOM 1641 C CA . VAL A 1 214 ? 10.907 -10.469 -0.704 1.00 90.81 214 VAL A CA 1
ATOM 1642 C C . VAL A 1 214 ? 10.744 -11.173 0.632 1.00 90.81 214 VAL A C 1
ATOM 1644 O O . VAL A 1 214 ? 10.074 -12.204 0.713 1.00 90.81 214 VAL A O 1
ATOM 1647 N N . ARG A 1 215 ? 11.302 -10.581 1.686 1.00 91.25 215 ARG A N 1
ATOM 1648 C CA . ARG A 1 215 ? 11.054 -10.963 3.076 1.00 91.25 215 ARG A CA 1
ATOM 1649 C C . ARG A 1 215 ? 10.463 -9.785 3.826 1.00 91.25 215 ARG A C 1
ATOM 1651 O O . ARG A 1 215 ? 10.966 -8.668 3.725 1.00 91.25 215 ARG A O 1
ATOM 1658 N N . ILE A 1 216 ? 9.402 -10.046 4.577 1.00 91.94 216 ILE A N 1
ATOM 1659 C CA . ILE A 1 216 ? 8.784 -9.066 5.462 1.00 91.94 216 ILE A CA 1
ATOM 1660 C C . ILE A 1 216 ? 8.905 -9.566 6.891 1.00 91.94 216 ILE A C 1
ATOM 1662 O O . ILE A 1 216 ? 8.466 -10.674 7.223 1.00 91.94 216 ILE A O 1
ATOM 1666 N N . SER A 1 217 ? 9.474 -8.714 7.729 1.00 90.44 217 SER A N 1
ATOM 1667 C CA . SER A 1 217 ? 9.675 -8.974 9.144 1.00 90.44 217 SER A CA 1
ATOM 1668 C C . SER A 1 217 ? 8.938 -7.928 9.964 1.00 90.44 217 SER A C 1
ATOM 1670 O O . SER A 1 217 ? 8.917 -6.746 9.618 1.00 90.44 217 SER A O 1
ATOM 1672 N N . ILE A 1 218 ? 8.333 -8.352 11.065 1.00 88.50 218 ILE A N 1
ATOM 1673 C CA . ILE A 1 218 ? 7.612 -7.474 11.982 1.00 88.50 218 ILE A CA 1
ATOM 1674 C C . ILE A 1 218 ? 8.501 -7.188 13.187 1.00 88.50 218 ILE A C 1
ATOM 1676 O O . ILE A 1 218 ? 9.006 -8.103 13.839 1.00 88.50 218 ILE A O 1
ATOM 1680 N N . GLY A 1 219 ? 8.656 -5.910 13.500 1.00 83.31 219 GLY A N 1
ATOM 1681 C CA . GLY A 1 219 ? 9.206 -5.400 14.745 1.00 83.31 219 GLY A CA 1
ATOM 1682 C C . GLY A 1 219 ? 8.299 -4.327 15.355 1.00 83.31 219 GLY A C 1
ATOM 1683 O O . GLY A 1 219 ? 7.196 -4.051 14.876 1.00 83.31 219 GLY A O 1
ATOM 1684 N N . GLY A 1 220 ? 8.790 -3.705 16.422 1.00 73.00 220 GLY A N 1
ATOM 1685 C CA . GLY A 1 220 ? 8.045 -2.717 17.204 1.00 73.00 220 GLY A CA 1
ATOM 1686 C C . GLY A 1 220 ? 7.519 -3.287 18.519 1.00 73.00 220 GLY A C 1
ATOM 1687 O O . GLY A 1 220 ? 7.605 -4.485 18.776 1.00 73.00 220 GLY A O 1
ATOM 1688 N N . ASP A 1 221 ? 6.995 -2.405 19.365 1.00 69.69 221 ASP A N 1
ATOM 1689 C CA . ASP A 1 221 ? 6.440 -2.761 20.674 1.00 69.69 221 ASP A CA 1
ATOM 1690 C C . ASP A 1 221 ? 4.956 -3.126 20.529 1.00 69.69 221 ASP A C 1
ATOM 1692 O O . ASP A 1 221 ? 4.053 -2.402 20.953 1.00 69.69 221 ASP A O 1
ATOM 1696 N N . TYR A 1 222 ? 4.687 -4.221 19.815 1.00 70.00 222 TYR A N 1
ATOM 1697 C CA . TYR A 1 222 ? 3.346 -4.789 19.759 1.00 70.00 222 TYR A CA 1
ATOM 1698 C C . TYR A 1 222 ? 3.165 -5.745 20.943 1.00 70.00 222 TYR A C 1
ATOM 1700 O O . TYR A 1 222 ? 3.926 -6.692 21.133 1.00 70.00 222 TYR A O 1
ATOM 1708 N N . GLY A 1 223 ? 2.168 -5.465 21.786 1.00 65.44 223 GLY A N 1
ATOM 1709 C CA . GLY A 1 223 ? 1.903 -6.264 22.983 1.00 65.44 223 GLY A CA 1
ATOM 1710 C C . GLY A 1 223 ? 1.581 -7.728 22.658 1.00 65.44 223 GLY A C 1
ATOM 1711 O O . GLY A 1 223 ? 1.042 -8.029 21.595 1.00 65.44 223 GLY A O 1
ATOM 1712 N N . LYS A 1 224 ? 1.842 -8.630 23.617 1.00 67.19 224 LYS A N 1
ATOM 1713 C CA . LYS A 1 224 ? 1.620 -10.092 23.502 1.00 67.19 224 LYS A CA 1
ATOM 1714 C C . LYS A 1 224 ? 0.177 -10.504 23.178 1.00 67.19 224 LYS A C 1
ATOM 1716 O O . LYS A 1 224 ? -0.066 -11.660 22.867 1.00 67.19 224 LYS A O 1
ATOM 1721 N N . GLU A 1 225 ? -0.770 -9.581 23.297 1.00 71.50 225 GLU A N 1
ATOM 1722 C CA . GLU A 1 225 ? -2.193 -9.811 23.035 1.00 71.50 225 GLU A CA 1
ATOM 1723 C C . GLU A 1 225 ? -2.598 -9.474 21.593 1.00 71.50 225 GLU A C 1
ATOM 1725 O O . GLU A 1 225 ? -3.755 -9.662 21.221 1.00 71.50 225 GLU A O 1
ATOM 1730 N N . ARG A 1 226 ? -1.677 -8.955 20.767 1.00 81.56 226 ARG A N 1
ATOM 1731 C CA . ARG A 1 226 ? -1.984 -8.659 19.367 1.00 81.56 226 ARG A CA 1
ATOM 1732 C C . ARG A 1 226 ? -1.941 -9.932 18.531 1.00 81.56 226 ARG A C 1
ATOM 1734 O O . ARG A 1 226 ? -0.924 -10.610 18.472 1.00 81.56 226 ARG A O 1
ATOM 1741 N N . ALA A 1 227 ? -3.053 -10.200 17.863 1.00 84.69 227 ALA A N 1
ATOM 1742 C CA . ALA A 1 227 ? -3.218 -11.280 16.905 1.00 84.69 227 ALA A CA 1
ATOM 1743 C C . ALA A 1 227 ? -3.797 -10.734 15.594 1.00 84.69 227 ALA A C 1
ATOM 1745 O O . ALA A 1 227 ? -4.231 -9.572 15.532 1.00 84.69 227 ALA A O 1
ATOM 1746 N N . GLY A 1 228 ? -3.791 -11.586 14.568 1.00 88.62 228 GLY A N 1
ATOM 1747 C CA . GLY A 1 228 ? -4.421 -11.304 13.288 1.00 88.62 228 GLY A CA 1
ATOM 1748 C C . GLY A 1 228 ? -3.525 -10.541 12.318 1.00 88.62 228 GLY A C 1
ATOM 1749 O O . GLY A 1 228 ? -2.309 -10.728 12.312 1.00 88.62 228 GLY A O 1
ATOM 1750 N N . VAL A 1 229 ? -4.110 -9.679 11.490 1.00 92.50 229 VAL A N 1
ATOM 1751 C CA . VAL A 1 229 ? -3.385 -8.986 10.409 1.00 92.50 229 VAL A CA 1
ATOM 1752 C C . VAL A 1 229 ? -2.689 -7.724 10.923 1.00 92.50 229 VAL A C 1
ATOM 1754 O O . VAL A 1 229 ? -3.342 -6.796 11.396 1.00 92.50 229 VAL A O 1
ATOM 1757 N N . ALA A 1 230 ? -1.365 -7.658 10.770 1.00 92.38 230 ALA A N 1
ATOM 1758 C CA . ALA A 1 230 ? -0.547 -6.491 11.103 1.00 92.38 230 ALA A CA 1
ATOM 1759 C C . ALA A 1 230 ? -0.420 -5.509 9.927 1.00 92.38 230 ALA A C 1
ATOM 1761 O O . ALA A 1 230 ? -0.317 -4.297 10.129 1.00 92.38 230 ALA A O 1
ATOM 1762 N N . ALA A 1 231 ? -0.418 -6.019 8.692 1.00 94.31 231 ALA A N 1
ATOM 1763 C CA . ALA A 1 231 ? -0.369 -5.201 7.485 1.00 94.31 231 ALA A CA 1
ATOM 1764 C C . ALA A 1 231 ? -0.939 -5.912 6.261 1.00 94.31 231 ALA A C 1
ATOM 1766 O O . ALA A 1 231 ? -0.999 -7.138 6.204 1.00 94.31 231 ALA A O 1
ATOM 1767 N N . VAL A 1 232 ? -1.303 -5.125 5.251 1.00 95.00 232 VAL A N 1
ATOM 1768 C CA . VAL A 1 232 ? -1.733 -5.619 3.941 1.00 95.00 232 VAL A CA 1
ATOM 1769 C C . VAL A 1 232 ? -1.058 -4.804 2.850 1.00 95.00 232 VAL A C 1
ATOM 1771 O O . VAL A 1 232 ? -1.101 -3.569 2.860 1.00 95.00 232 VAL A O 1
ATOM 1774 N N . PHE A 1 233 ? -0.482 -5.502 1.877 1.00 95.38 233 PHE A N 1
ATOM 1775 C CA . PHE A 1 233 ? 0.009 -4.922 0.634 1.00 95.38 233 PHE A CA 1
ATOM 1776 C C . PHE A 1 233 ? -0.895 -5.353 -0.517 1.00 95.38 233 PHE A C 1
ATOM 1778 O O . PHE A 1 233 ? -1.270 -6.519 -0.619 1.00 95.38 233 PHE A O 1
ATOM 1785 N N . VAL A 1 234 ? -1.236 -4.412 -1.389 1.00 95.31 234 VAL A N 1
ATOM 1786 C CA . VAL A 1 234 ? -1.942 -4.702 -2.641 1.00 95.31 234 VAL A CA 1
ATOM 1787 C C . VAL A 1 234 ? -0.905 -4.970 -3.725 1.00 95.31 234 VAL A C 1
ATOM 1789 O O . VAL A 1 234 ? 0.104 -4.264 -3.786 1.00 95.31 234 VAL A O 1
ATOM 1792 N N . CYS A 1 235 ? -1.151 -5.986 -4.557 1.00 94.88 235 CYS A N 1
ATOM 1793 C CA . CYS A 1 235 ? -0.195 -6.485 -5.541 1.00 94.88 235 CYS A CA 1
ATOM 1794 C C . CYS A 1 235 ? -0.746 -6.343 -6.968 1.00 94.88 235 CYS A C 1
ATOM 1796 O O . CYS A 1 235 ? -1.723 -7.000 -7.320 1.00 94.88 235 CYS A O 1
ATOM 1798 N N . GLY A 1 236 ? -0.111 -5.520 -7.803 1.00 93.56 236 GLY A N 1
ATOM 1799 C CA . GLY A 1 236 ? -0.384 -5.425 -9.240 1.00 93.56 236 GLY A CA 1
ATOM 1800 C C . GLY A 1 236 ? 0.616 -6.274 -10.016 1.00 93.56 236 GLY A C 1
ATOM 1801 O O . GLY A 1 236 ? 1.819 -6.111 -9.832 1.00 93.56 236 GLY A O 1
ATOM 1802 N N . MET A 1 237 ? 0.151 -7.185 -10.866 1.00 92.06 237 MET A N 1
ATOM 1803 C CA . MET A 1 237 ? 1.037 -8.084 -11.618 1.00 92.06 237 MET A CA 1
ATOM 1804 C C . MET A 1 237 ? 1.370 -7.466 -12.980 1.00 92.06 237 MET A C 1
ATOM 1806 O O . MET A 1 237 ? 0.476 -6.995 -13.673 1.00 92.06 237 MET A O 1
ATOM 1810 N N . LEU A 1 238 ? 2.638 -7.487 -13.388 1.00 90.00 238 LEU A N 1
ATOM 1811 C CA . LEU A 1 238 ? 3.083 -7.029 -14.708 1.00 90.00 238 LEU A CA 1
ATOM 1812 C C . LEU A 1 238 ? 3.446 -8.253 -15.550 1.00 90.00 238 LEU A C 1
ATOM 1814 O O . LEU A 1 238 ? 4.422 -8.931 -15.229 1.00 90.00 238 LEU A O 1
ATOM 1818 N N . CYS A 1 239 ? 2.671 -8.565 -16.588 1.00 85.81 239 CYS A N 1
ATOM 1819 C CA . CYS A 1 239 ? 2.923 -9.727 -17.443 1.00 85.81 239 CYS A CA 1
ATOM 1820 C C . CYS A 1 239 ? 3.711 -9.359 -18.702 1.00 85.81 239 CYS A C 1
ATOM 1822 O O . CYS A 1 239 ? 3.591 -8.257 -19.224 1.00 85.81 239 CYS A O 1
ATOM 1824 N N . ASP A 1 240 ? 4.464 -10.315 -19.241 1.00 80.56 240 ASP A N 1
ATOM 1825 C CA . ASP A 1 240 ? 5.239 -10.131 -20.475 1.00 80.56 240 ASP A CA 1
ATOM 1826 C C . ASP A 1 240 ? 4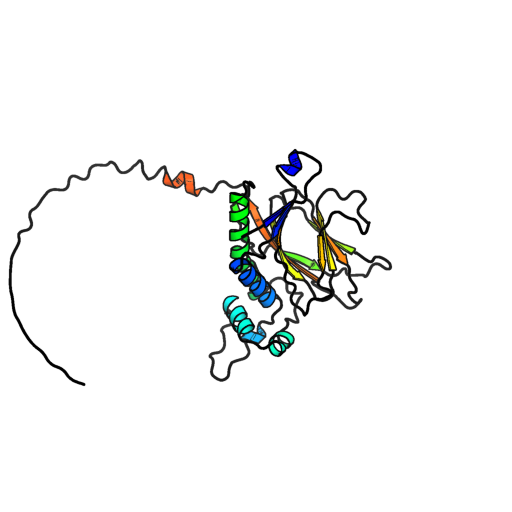.404 -10.384 -21.751 1.00 80.56 240 ASP A C 1
ATOM 1828 O O . ASP A 1 240 ? 4.963 -10.549 -22.835 1.00 80.56 240 ASP A O 1
ATOM 1832 N N . CYS A 1 241 ? 3.073 -10.476 -21.648 1.00 76.56 241 CYS A N 1
ATOM 1833 C CA . CYS A 1 241 ? 2.220 -10.754 -22.801 1.00 76.56 241 CYS A CA 1
ATOM 1834 C C . CYS A 1 241 ? 2.233 -9.569 -23.778 1.00 76.56 241 CYS A C 1
ATOM 1836 O O . CYS A 1 241 ? 2.045 -8.421 -23.371 1.00 76.56 241 CYS A O 1
ATOM 1838 N N . VAL A 1 242 ? 2.407 -9.856 -25.071 1.00 60.53 242 VAL A N 1
ATOM 1839 C CA . VAL A 1 242 ? 2.167 -8.880 -26.141 1.00 60.53 242 VAL A CA 1
ATOM 1840 C C . VAL A 1 242 ? 0.650 -8.687 -26.237 1.00 60.53 242 VAL A C 1
ATOM 1842 O O . VAL A 1 242 ? -0.065 -9.691 -26.296 1.00 60.53 242 VAL A O 1
ATOM 1845 N N . PRO A 1 243 ? 0.121 -7.453 -26.187 1.00 58.22 243 PRO A N 1
ATOM 1846 C CA . PRO A 1 243 ? -1.310 -7.243 -26.344 1.00 58.22 243 PRO A CA 1
ATOM 1847 C C . PRO A 1 243 ? -1.739 -7.722 -27.738 1.00 58.22 243 PRO A C 1
ATOM 1849 O O . PRO A 1 243 ? -1.285 -7.192 -28.745 1.00 58.22 243 PRO A O 1
ATOM 1852 N N . GLU A 1 244 ? -2.639 -8.708 -27.796 1.00 56.44 244 GLU A N 1
ATOM 1853 C CA . GLU A 1 244 ? -3.174 -9.286 -29.047 1.00 56.44 244 GLU A CA 1
ATOM 1854 C C . GLU A 1 244 ? -3.911 -8.252 -29.934 1.00 56.44 244 GLU A C 1
ATOM 1856 O O . GLU A 1 244 ? -4.320 -8.553 -31.051 1.00 56.44 244 GLU A O 1
ATOM 1861 N N . SER A 1 245 ? -4.099 -7.019 -29.455 1.00 54.12 245 SER A N 1
ATOM 1862 C CA . SER A 1 245 ? -4.904 -5.984 -30.106 1.00 54.12 245 SER A CA 1
ATOM 1863 C C . SER A 1 245 ? -4.197 -5.189 -31.208 1.00 54.12 245 SER A C 1
ATOM 1865 O O . SER A 1 245 ? -4.878 -4.435 -31.895 1.00 54.12 245 SER A O 1
ATOM 1867 N N . GLU A 1 246 ? -2.879 -5.320 -31.392 1.00 48.25 246 GLU A N 1
ATOM 1868 C CA . GLU A 1 246 ? -2.173 -4.634 -32.494 1.00 48.25 246 GLU A CA 1
ATOM 1869 C C . GLU A 1 246 ? -2.146 -5.455 -33.795 1.00 48.25 246 GLU A C 1
ATOM 1871 O O . GLU A 1 246 ? -2.110 -4.874 -34.874 1.00 48.25 246 GLU A O 1
ATOM 1876 N N . GLU A 1 247 ? -2.279 -6.785 -33.735 1.00 49.09 247 GLU A N 1
ATOM 1877 C CA . GLU A 1 247 ? -2.319 -7.628 -34.945 1.00 49.09 247 GLU A CA 1
ATOM 1878 C C . GLU A 1 247 ? -3.710 -7.650 -35.612 1.00 49.09 247 GLU A C 1
ATOM 1880 O O . GLU A 1 247 ? -3.822 -7.850 -36.818 1.00 49.09 247 GLU A O 1
ATOM 1885 N N . ALA A 1 248 ? -4.784 -7.374 -34.863 1.00 48.16 248 ALA A N 1
ATOM 1886 C CA . ALA A 1 248 ? -6.152 -7.418 -35.391 1.00 48.16 248 ALA A CA 1
ATOM 1887 C C . ALA A 1 248 ? -6.581 -6.157 -36.171 1.00 48.16 248 ALA A C 1
ATOM 1889 O O . ALA A 1 248 ? -7.576 -6.205 -36.890 1.00 48.16 248 ALA A O 1
ATOM 1890 N N . GLN A 1 249 ? -5.864 -5.032 -36.047 1.00 45.16 249 GLN A N 1
ATOM 1891 C CA . GLN A 1 249 ? -6.213 -3.788 -36.754 1.00 45.16 249 GLN A CA 1
ATOM 1892 C C . GLN A 1 249 ? -5.519 -3.633 -38.116 1.00 45.16 249 GLN A C 1
ATOM 1894 O O . GLN A 1 249 ? -6.021 -2.891 -38.956 1.00 45.16 249 GLN A O 1
ATOM 1899 N N . GLU A 1 250 ? -4.430 -4.360 -38.388 1.00 49.81 250 GLU A N 1
ATOM 1900 C CA . GLU A 1 250 ? -3.765 -4.312 -39.702 1.00 49.81 250 GLU A CA 1
ATOM 1901 C C . GLU A 1 250 ? -4.394 -5.260 -40.745 1.00 49.81 250 GLU A C 1
ATOM 1903 O O . GLU A 1 250 ? -4.233 -5.046 -41.949 1.00 49.81 250 GLU A O 1
ATOM 1908 N N . GLU A 1 251 ? -5.173 -6.269 -40.329 1.00 52.31 251 GLU A N 1
ATOM 1909 C CA . GLU A 1 251 ? -5.822 -7.202 -41.266 1.00 52.31 251 GLU A CA 1
ATOM 1910 C C . GLU A 1 251 ? -7.192 -6.724 -41.792 1.00 52.31 251 GLU A C 1
ATOM 1912 O O . GLU A 1 251 ? -7.589 -7.122 -42.890 1.00 52.31 251 GLU A O 1
ATOM 1917 N N . GLU A 1 252 ? -7.904 -5.825 -41.097 1.00 49.25 252 GLU A N 1
ATOM 1918 C CA . GLU A 1 252 ? -9.204 -5.318 -41.580 1.00 49.25 252 GLU A CA 1
ATOM 1919 C C . GLU A 1 252 ? -9.091 -4.160 -42.591 1.00 49.25 252 GLU A C 1
ATOM 1921 O O . GLU A 1 252 ? -9.947 -4.041 -43.470 1.00 49.25 252 GLU A O 1
ATOM 1926 N N . GLU A 1 253 ? -8.013 -3.364 -42.583 1.00 51.31 253 GLU A N 1
ATOM 1927 C CA . GLU A 1 253 ? -7.860 -2.236 -43.525 1.00 51.31 253 GLU A CA 1
ATOM 1928 C C . GLU A 1 253 ? -7.413 -2.638 -44.946 1.00 51.31 253 GLU A C 1
ATOM 1930 O O . GLU A 1 253 ? -7.355 -1.795 -45.844 1.00 51.31 253 GLU A O 1
ATOM 1935 N N . THR A 1 254 ? -7.149 -3.923 -45.215 1.00 51.00 254 THR A N 1
ATOM 1936 C CA . THR A 1 254 ? -6.725 -4.382 -46.555 1.00 51.00 254 THR A CA 1
ATOM 1937 C C . THR A 1 254 ? -7.807 -5.097 -47.373 1.00 51.00 254 THR A C 1
ATOM 1939 O O . THR A 1 254 ? -7.538 -5.479 -48.515 1.00 51.00 254 THR A O 1
ATOM 1942 N N . SER A 1 255 ? -9.046 -5.228 -46.872 1.00 53.84 255 SER A N 1
ATOM 1943 C CA . SER A 1 255 ? -10.099 -5.996 -47.570 1.00 53.84 255 SER A CA 1
ATOM 1944 C C . SER A 1 255 ? -11.252 -5.192 -48.202 1.00 53.84 255 SER A C 1
ATOM 1946 O O . SER A 1 255 ? -11.952 -5.730 -49.063 1.00 53.84 255 SER A O 1
ATOM 1948 N N . GLU A 1 256 ? -11.414 -3.892 -47.926 1.00 49.66 256 GLU A N 1
ATOM 1949 C CA . GLU A 1 256 ? -12.462 -3.068 -48.560 1.00 49.66 256 GLU A CA 1
ATOM 1950 C C . GLU A 1 256 ? -11.939 -2.202 -49.718 1.00 49.66 256 GLU A C 1
ATOM 1952 O O . GLU A 1 256 ? -11.939 -0.975 -49.682 1.00 49.66 256 GLU A O 1
ATOM 1957 N N . ASN A 1 257 ? -11.552 -2.842 -50.824 1.00 50.59 257 ASN A N 1
ATOM 1958 C CA . ASN A 1 257 ? -11.510 -2.167 -52.128 1.00 50.59 257 ASN A CA 1
ATOM 1959 C C . ASN A 1 257 ? -12.309 -2.969 -53.167 1.00 50.59 257 ASN A C 1
ATOM 1961 O O . ASN A 1 257 ? -11.807 -3.436 -54.189 1.00 50.59 257 ASN A O 1
ATOM 1965 N N . GLY A 1 258 ? -13.593 -3.164 -52.854 1.00 48.22 258 GLY A N 1
ATOM 1966 C CA . GLY A 1 258 ? -14.560 -3.915 -53.648 1.00 48.22 258 GLY A CA 1
ATOM 1967 C C . GLY A 1 258 ? -15.769 -3.076 -54.066 1.00 48.22 258 GLY A C 1
ATOM 1968 O O . GLY A 1 258 ? -16.833 -3.171 -53.477 1.00 48.22 258 GLY A O 1
ATOM 1969 N N . ASN A 1 259 ? -15.614 -2.306 -55.145 1.00 50.81 259 ASN A N 1
ATOM 1970 C CA . ASN A 1 259 ? -16.632 -2.102 -56.186 1.00 50.81 259 ASN A CA 1
ATOM 1971 C C . ASN A 1 259 ? -18.075 -1.728 -55.742 1.00 50.81 259 ASN A C 1
ATOM 1973 O O . ASN A 1 259 ? -18.979 -2.562 -55.732 1.00 50.81 259 ASN A O 1
ATOM 1977 N N . GLY A 1 260 ? -18.332 -0.434 -55.514 1.00 44.62 260 GLY A N 1
ATOM 1978 C CA . GLY A 1 260 ? -19.669 0.117 -55.248 1.00 44.62 260 GLY A CA 1
ATOM 1979 C C . GLY A 1 260 ? -20.129 1.141 -56.290 1.00 44.62 260 GLY A C 1
ATOM 1980 O O . GLY A 1 260 ? -20.190 2.336 -56.019 1.00 44.62 260 GLY A O 1
ATOM 1981 N N . LYS A 1 261 ? -20.474 0.678 -57.494 1.00 55.03 261 LYS A N 1
ATOM 1982 C CA . LYS A 1 261 ? -21.121 1.451 -58.570 1.00 55.03 261 LYS A CA 1
ATOM 1983 C C . LYS A 1 261 ? -22.454 2.046 -58.077 1.00 55.03 261 LYS A C 1
ATOM 1985 O O . LYS A 1 261 ? -23.466 1.351 -58.084 1.00 55.03 261 LYS A O 1
ATOM 1990 N N . ARG A 1 262 ? -22.484 3.322 -57.670 1.00 48.34 262 ARG A N 1
ATOM 1991 C CA . ARG A 1 262 ? -23.737 4.037 -57.358 1.00 48.34 262 ARG A CA 1
ATOM 1992 C C . ARG A 1 262 ? -24.152 4.965 -58.496 1.00 48.34 262 ARG A C 1
ATOM 1994 O O . ARG A 1 262 ? -23.453 5.895 -58.888 1.00 48.34 262 ARG A O 1
ATOM 2001 N N . LYS A 1 263 ? -25.309 4.603 -59.040 1.00 51.53 263 LYS A N 1
ATOM 2002 C CA . LYS A 1 263 ? -26.110 5.259 -60.065 1.00 51.53 263 LYS A CA 1
ATOM 2003 C C . LYS A 1 263 ? -26.564 6.627 -59.538 1.00 51.53 263 LYS A C 1
ATOM 2005 O O . LYS A 1 263 ? -27.043 6.712 -58.412 1.00 51.53 263 LYS A O 1
ATOM 2010 N N . ARG A 1 264 ? -26.360 7.674 -60.338 1.00 49.97 264 ARG A N 1
ATOM 2011 C CA . ARG A 1 264 ? -26.920 9.011 -60.127 1.00 49.97 264 ARG A CA 1
ATOM 2012 C C . ARG A 1 264 ? -28.353 9.018 -60.650 1.00 49.97 264 ARG A C 1
ATOM 2014 O O . ARG A 1 264 ? -28.519 8.968 -61.861 1.00 49.97 264 ARG A O 1
ATOM 2021 N N . ASP A 1 265 ? -29.305 9.139 -59.744 1.00 54.34 265 ASP A N 1
ATOM 2022 C CA . ASP A 1 265 ? -30.640 9.693 -59.970 1.00 54.34 265 ASP A CA 1
ATOM 2023 C C . ASP A 1 265 ? -30.743 10.746 -58.834 1.00 54.34 265 ASP A C 1
ATOM 2025 O O . ASP A 1 265 ? -30.517 10.400 -57.679 1.00 54.34 265 ASP A O 1
ATOM 2029 N N . GLY A 1 266 ? -30.755 12.062 -59.063 1.00 46.38 266 GLY A N 1
ATOM 2030 C CA . GLY A 1 266 ? -31.698 12.787 -59.906 1.00 46.38 266 GLY A CA 1
ATOM 2031 C C . GLY A 1 266 ? -32.948 13.042 -59.068 1.00 46.38 266 GLY A C 1
ATOM 2032 O O . GLY A 1 266 ? -33.936 12.356 -59.289 1.00 46.38 266 GLY A O 1
ATOM 2033 N N . ASP A 1 267 ? -32.847 13.905 -58.050 1.00 57.97 267 ASP A N 1
ATOM 2034 C CA . ASP A 1 267 ? -33.989 14.322 -57.232 1.00 57.97 267 ASP A CA 1
ATOM 2035 C C . ASP A 1 267 ? -34.056 15.845 -57.229 1.00 57.97 267 ASP A C 1
ATOM 2037 O O . ASP A 1 267 ? -33.056 16.545 -57.024 1.00 57.97 267 ASP A O 1
ATOM 2041 N N . ASP A 1 268 ? -35.239 16.301 -57.594 1.00 53.09 268 ASP A N 1
ATOM 2042 C CA . ASP A 1 268 ? -35.536 17.589 -58.170 1.00 53.09 268 ASP A CA 1
ATOM 2043 C C . ASP A 1 268 ? -35.984 18.534 -57.058 1.00 53.09 268 ASP A C 1
ATOM 2045 O O . ASP A 1 268 ? -36.735 18.167 -56.154 1.00 53.09 268 ASP A O 1
ATOM 2049 N N . GLY A 1 269 ? -35.488 19.769 -57.114 1.00 47.56 269 GLY A N 1
ATOM 2050 C CA . GLY A 1 269 ? -35.929 20.825 -56.219 1.00 47.56 269 GLY A CA 1
ATOM 2051 C C . GLY A 1 269 ? -37.398 21.160 -56.446 1.00 47.56 269 GLY A C 1
ATOM 2052 O O . GLY A 1 269 ? -37.824 21.330 -57.586 1.00 47.56 269 GLY A O 1
ATOM 2053 N N . GLU A 1 270 ? -38.132 21.345 -55.354 1.00 58.56 270 GLU A N 1
ATOM 2054 C CA . GLU A 1 270 ? -39.307 22.204 -55.356 1.00 58.56 270 GLU A CA 1
ATOM 2055 C C . GLU A 1 270 ? -39.289 23.141 -54.152 1.00 58.56 270 GLU A C 1
ATOM 2057 O O . GLU A 1 270 ? -39.057 22.768 -53.000 1.00 58.56 270 GLU A O 1
ATOM 2062 N N . ASP A 1 271 ? -39.503 24.396 -54.516 1.00 48.44 271 ASP A N 1
ATOM 2063 C CA . ASP A 1 271 ? -39.482 25.597 -53.717 1.00 48.44 271 ASP A CA 1
ATOM 2064 C C . ASP A 1 271 ? -40.846 25.844 -53.056 1.00 48.44 271 ASP A C 1
ATOM 2066 O O . ASP A 1 271 ? -41.898 25.475 -53.577 1.00 48.44 271 ASP A O 1
ATOM 2070 N N . GLY A 1 272 ? -40.835 26.596 -51.957 1.00 48.00 272 GLY A N 1
ATOM 2071 C CA . GLY A 1 272 ? -42.022 27.229 -51.377 1.00 48.00 272 GLY A CA 1
ATOM 2072 C C . GLY A 1 272 ? -42.016 27.110 -49.855 1.00 48.00 272 GLY A C 1
ATOM 2073 O O . GLY A 1 272 ? -41.645 26.086 -49.307 1.00 48.00 272 GLY A O 1
ATOM 2074 N N . HIS A 1 273 ? -42.403 28.095 -49.062 1.00 53.06 273 HIS A N 1
ATOM 2075 C CA . HIS A 1 273 ? -42.984 29.405 -49.298 1.00 53.06 273 HIS A CA 1
ATOM 2076 C C . HIS A 1 273 ? -42.872 30.157 -47.955 1.00 53.06 273 HIS A C 1
ATOM 2078 O O . HIS A 1 273 ? -42.737 29.540 -46.898 1.00 53.06 273 HIS A O 1
ATOM 2084 N N . LEU A 1 274 ? -42.873 31.485 -48.021 1.00 52.03 274 LEU A N 1
ATOM 2085 C CA . LEU A 1 274 ? -42.812 32.421 -46.897 1.00 52.03 274 LEU A CA 1
ATOM 2086 C C . LEU A 1 274 ? -44.139 32.448 -46.116 1.00 52.03 274 LEU A C 1
ATOM 2088 O O . LEU A 1 274 ? -45.184 32.285 -46.731 1.00 52.03 274 LEU A O 1
ATOM 2092 N N . ASP A 1 275 ? -44.074 32.701 -44.804 1.00 50.69 275 ASP A N 1
ATOM 2093 C CA . ASP A 1 275 ? -44.925 33.651 -44.044 1.00 50.69 275 ASP A CA 1
ATOM 2094 C C . ASP A 1 275 ? -44.497 33.603 -42.559 1.00 50.69 275 ASP A C 1
ATOM 2096 O O . ASP A 1 275 ? -44.341 32.534 -41.978 1.00 50.69 275 ASP A O 1
ATOM 2100 N N . GLU A 1 276 ? -43.960 34.676 -41.971 1.00 52.09 276 GLU A N 1
ATOM 2101 C CA . GLU A 1 276 ? -44.628 35.845 -41.361 1.00 52.09 276 GLU A CA 1
ATOM 2102 C C . GLU A 1 276 ? -45.465 35.567 -40.092 1.00 52.09 276 GLU A C 1
ATOM 2104 O O . GLU A 1 276 ? -46.492 34.901 -40.136 1.00 52.09 276 GLU A O 1
ATOM 2109 N N . ARG A 1 277 ? -45.075 36.275 -39.008 1.00 44.78 277 ARG A N 1
ATOM 2110 C CA . ARG A 1 277 ? -45.833 36.613 -37.774 1.00 44.78 277 ARG A CA 1
ATOM 2111 C C . ARG A 1 277 ? -46.150 35.430 -36.827 1.00 44.78 277 ARG A C 1
ATOM 2113 O O . ARG A 1 277 ? -46.313 34.305 -37.250 1.00 44.78 277 ARG A O 1
ATOM 2120 N N . ALA A 1 278 ? -46.228 35.571 -35.504 1.00 50.88 278 ALA A N 1
ATOM 2121 C CA . ALA A 1 278 ? -46.581 36.715 -34.671 1.00 50.88 278 ALA A CA 1
ATOM 2122 C C . ALA A 1 278 ? -45.998 36.598 -33.245 1.00 50.88 278 ALA A C 1
ATOM 2124 O O . ALA A 1 278 ? -45.745 35.506 -32.741 1.00 50.88 278 ALA A O 1
ATOM 2125 N N . GLU A 1 279 ? -45.861 37.757 -32.600 1.00 52.53 279 GLU A N 1
ATOM 2126 C CA . GLU A 1 279 ? -45.732 37.958 -31.155 1.00 52.53 279 GLU A CA 1
ATOM 2127 C C . GLU A 1 279 ? -46.877 37.290 -30.376 1.00 52.53 279 GLU A C 1
ATOM 2129 O O . GLU A 1 279 ? -48.026 37.410 -30.786 1.00 52.53 279 GLU A O 1
ATOM 2134 N N . THR A 1 280 ? -46.586 36.730 -29.198 1.00 53.25 280 THR A N 1
ATOM 2135 C CA . THR A 1 280 ? -47.399 36.944 -27.983 1.00 53.25 280 THR A CA 1
ATOM 2136 C C . THR A 1 280 ? -46.590 36.589 -26.738 1.00 53.25 280 THR A C 1
ATOM 2138 O O . THR A 1 280 ? -46.110 35.467 -26.590 1.00 53.25 280 THR A O 1
ATOM 2141 N N . ALA A 1 281 ? -46.473 37.570 -25.846 1.00 58.66 281 ALA A N 1
ATOM 2142 C CA . ALA A 1 281 ? -46.114 37.421 -24.443 1.00 58.66 281 ALA A CA 1
ATOM 2143 C C . ALA A 1 281 ? -47.222 36.695 -23.665 1.00 58.66 281 ALA A C 1
ATOM 2145 O O . ALA A 1 281 ? -48.382 36.866 -24.021 1.00 58.66 281 ALA A O 1
ATOM 2146 N N . PHE A 1 282 ? -46.877 35.982 -22.590 1.00 48.16 282 PHE A N 1
ATOM 2147 C CA . PHE A 1 282 ? -47.661 35.913 -21.347 1.00 48.16 282 PHE A CA 1
ATOM 2148 C C . PHE A 1 282 ? -46.793 35.330 -20.213 1.00 48.16 282 PHE A C 1
ATOM 2150 O O . PHE A 1 282 ? -46.195 34.275 -20.402 1.00 48.16 282 PHE A O 1
ATOM 2157 N N . ASP A 1 283 ? -46.743 36.105 -19.121 1.00 57.50 283 ASP A N 1
ATOM 2158 C CA . ASP A 1 283 ? -46.332 35.877 -17.714 1.00 57.50 283 ASP A CA 1
ATOM 2159 C C . ASP A 1 283 ? -45.218 34.878 -17.342 1.00 57.50 283 ASP A C 1
ATOM 2161 O O . ASP A 1 283 ? -45.407 33.647 -17.456 1.00 57.50 283 ASP A O 1
#

Sequence (283 aa):
MHTIRTVTGTTLAEMLHPPFRRVDYADDAAVLTVSTRLRQAWATSPALIAAPGPGGPAASPGDGVGQIIRAIQSASPEELARARNPDKDAVHTPLRDSIYHSWNHVFWDVSRFLQDAACGTGHLHPPSESVLAVEYPEEPREGRAVVDVVEKTWETSVLLAPTFLEEGVKLRFEIGEMEGCGGEDGSGFVFDATGTKGVYNETEVYWVRRGERVRISIGGDYGKERAGVAAVFVCGMLCDCVPESEEAQEEEETSENGNGKRKRDGDDGEDGHLDERAETAFD

Radius of gyration: 27.49 Å; chains: 1; bounding box: 74×55×84 Å

pLDDT: mean 76.31, std 16.48, range [42.56, 95.38]

Secondary structure (DSSP, 8-state):
--EEEE---SSHHHHHS-SEEEEE-TT-HHHHHHHHHHHHHHHB-THHHHS--TTPPPPPTT--HHHHHHHHHHS-HHHHHHTB-S--S----HHHHHHHHHHHHHHHHHHHHHHHTT----EEE---S-EEEEEPPSS--TT-SEEEEEEEE-SSEEEEEEEEE-TT-EEEEEES--SS--STT-SEEEEE-TT-SS-----EEEEE-TTPEEEEEEES---TT--SEEEEEEEEEEE-PPPTTTHHHHTTTTS----------------------------

Organism: Botryosphaeria parva (strain UCR-NP2) (NCBI:txid1287680)